Protein AF-I4E3N3-F1 (afdb_monomer_lite)

Foldseek 3Di:
DFQFPVGDDDLVPADFQTWTWAAAQEPRDIDTFGFHDKDKDFDQWDFDDDDDDPPDDDDDDPDTDIDRDGDTDMDTDTPPGQWTWDDDPPDPPDIDIDGPDQDQDDDDDCLEDPLLQVLQAPAAAPPPRHHDPGWDFAFPDHQLNVCLVRSHGPSVLSHDNVRTYTHDPVVVVVVVVVSVVVSVVSVVVVVVVVPD

Secondary structure (DSSP, 8-state):
-EEETTEEE-GGG--TT-EEEEE-TTT--EEEEEEEEEEEEEES-B-------TT-----------B---EEEEEEEESSSSEEEEE-SS-SS-EEEEES--PPP-PPTT-S-HHHHHHTTTSPPTTT----SS-EEEESS-HHHHHHHHSS--HHHHHSGGGEEEE-HHHHHHHHHHHHHHHHHHHHHHHHHT--

Radius of gyration: 21.96 Å; chains: 1; bounding box: 47×47×57 Å

InterPro domains:
  IPR036844 Hint domain superfamily [SSF51294] (2-101)

pLDDT: mean 81.6, std 17.0, range [36.5, 98.25]

Sequence (196 aa):
MVKTADGYKAIARIRVGDRVFAKDETSGVTGYKPVTARYGNPYQETVYIKVSDGIGKTQTVRNIIVKPTPLKAYNLTVADWHTYFVKGNQAETEGVWVHNDCPPYKRPNNATTKAQRESVQGKPCVEYGKLAEKMIADHKKPLVVEYYETGTIDKSKMRAIESVQPQCPTCSAKQGGRLSQYSKEQKRKLSNGNKK

Structure (mmCIF, N/CA/C/O backbone):
data_AF-I4E3N3-F1
#
_entry.id   AF-I4E3N3-F1
#
loop_
_atom_site.group_PDB
_atom_site.id
_atom_site.type_symbol
_atom_site.label_atom_id
_atom_site.label_alt_id
_atom_site.label_comp_id
_atom_site.label_asym_id
_atom_site.label_entity_id
_atom_site.label_seq_id
_atom_site.pdbx_PDB_ins_code
_atom_site.Cartn_x
_atom_site.Cartn_y
_atom_site.Cartn_z
_atom_site.occupancy
_atom_site.B_iso_or_equiv
_atom_site.auth_seq_id
_atom_site.auth_comp_id
_atom_site.auth_asym_id
_atom_site.auth_atom_id
_atom_site.pdbx_PDB_model_num
ATOM 1 N N . MET A 1 1 ? -14.462 10.169 14.236 1.00 88.69 1 MET A N 1
ATOM 2 C CA . MET A 1 1 ? -15.697 9.360 14.160 1.00 88.69 1 MET A CA 1
ATOM 3 C C . MET A 1 1 ? -15.366 8.038 13.489 1.00 88.69 1 MET A C 1
ATOM 5 O O . MET A 1 1 ? -14.668 8.067 12.488 1.00 88.69 1 MET A O 1
ATOM 9 N N . VAL A 1 2 ? -15.828 6.914 14.033 1.00 91.06 2 VAL A N 1
ATOM 10 C CA . VAL A 1 2 ? -15.694 5.559 13.469 1.00 91.06 2 VAL A CA 1
ATOM 11 C C . VAL A 1 2 ? -16.998 5.204 12.764 1.00 91.06 2 VAL A C 1
ATOM 13 O O . VAL A 1 2 ? -18.070 5.489 13.301 1.00 91.06 2 VAL A O 1
ATOM 16 N N . LYS A 1 3 ? -16.922 4.610 11.572 1.00 92.75 3 LYS A N 1
ATOM 17 C CA . LYS A 1 3 ? -18.110 4.144 10.843 1.00 92.75 3 LYS A CA 1
ATOM 18 C C . LYS A 1 3 ? -18.603 2.822 11.442 1.00 92.75 3 LYS A C 1
ATOM 20 O O . LYS A 1 3 ? -17.859 1.845 11.435 1.00 92.75 3 LYS A O 1
ATOM 25 N N . THR A 1 4 ? -19.832 2.781 11.947 1.00 93.62 4 THR A N 1
ATOM 26 C CA . THR A 1 4 ? -20.500 1.585 12.492 1.00 93.62 4 THR A CA 1
ATOM 27 C C . THR A 1 4 ? -21.694 1.187 11.624 1.00 93.62 4 THR A C 1
ATOM 29 O O . THR A 1 4 ? -22.028 1.889 10.663 1.00 93.62 4 THR A O 1
ATOM 32 N N . ALA A 1 5 ? -22.297 0.028 11.906 1.00 91.06 5 ALA A N 1
ATOM 33 C CA . ALA A 1 5 ? -23.501 -0.426 11.199 1.00 91.06 5 ALA A CA 1
ATOM 34 C C . ALA A 1 5 ? -24.665 0.574 11.354 1.00 91.06 5 ALA A C 1
ATOM 36 O O . ALA A 1 5 ? -25.374 0.842 10.393 1.00 91.06 5 ALA A O 1
ATOM 37 N N . ASP A 1 6 ? -24.765 1.206 12.527 1.00 92.06 6 ASP A N 1
ATOM 38 C CA . ASP A 1 6 ? -25.820 2.172 12.877 1.00 92.06 6 ASP A CA 1
ATOM 39 C C . ASP A 1 6 ? -25.450 3.642 12.580 1.00 92.06 6 ASP A C 1
ATOM 41 O O . ASP A 1 6 ? -26.091 4.567 13.075 1.00 92.06 6 ASP A O 1
ATOM 45 N N . GLY A 1 7 ? -24.378 3.885 11.817 1.00 91.06 7 GLY A N 1
ATOM 46 C CA . GLY A 1 7 ? -23.907 5.229 11.466 1.00 91.06 7 GLY A CA 1
ATOM 47 C C . GLY A 1 7 ? -22.545 5.591 12.061 1.00 91.06 7 GLY A C 1
ATOM 48 O O . GLY A 1 7 ? -21.738 4.737 12.406 1.00 91.06 7 GLY A O 1
ATOM 49 N N . TYR A 1 8 ? -22.211 6.880 12.120 1.00 91.31 8 TYR A N 1
ATOM 50 C CA . TYR A 1 8 ? -20.916 7.314 12.650 1.00 91.31 8 TYR A CA 1
ATOM 51 C C . TYR A 1 8 ? -20.976 7.525 14.164 1.00 91.31 8 TYR A C 1
ATOM 53 O O . TYR A 1 8 ? -21.771 8.315 14.664 1.00 91.31 8 TYR A O 1
ATOM 61 N N . LYS A 1 9 ? -20.056 6.891 14.895 1.00 92.25 9 LYS A N 1
ATOM 62 C CA . LYS A 1 9 ? -19.953 6.981 16.358 1.00 92.25 9 LYS A CA 1
ATOM 63 C C . LYS A 1 9 ? -18.604 7.575 16.759 1.00 92.25 9 LYS A C 1
ATOM 65 O O . LYS A 1 9 ? -17.581 7.335 16.116 1.00 92.25 9 LYS A O 1
ATOM 70 N N . ALA A 1 10 ? -18.553 8.372 17.824 1.00 90.31 10 ALA A N 1
ATOM 71 C CA . ALA A 1 10 ? -17.272 8.842 18.356 1.00 90.31 10 ALA A CA 1
ATOM 72 C C . ALA A 1 10 ? -16.430 7.639 18.816 1.00 90.31 10 ALA A C 1
ATOM 74 O O . ALA A 1 10 ? -16.956 6.763 19.498 1.00 90.31 10 ALA A O 1
ATOM 75 N N . ILE A 1 11 ? -15.127 7.606 18.504 1.00 86.62 11 ILE A N 1
ATOM 76 C CA . ILE A 1 11 ? -14.256 6.469 18.869 1.00 86.62 11 ILE A CA 1
ATOM 77 C C . ILE A 1 11 ? -14.222 6.237 20.391 1.00 86.62 11 ILE A C 1
ATOM 79 O O . ILE A 1 11 ? -14.171 5.106 20.860 1.00 86.62 11 ILE A O 1
ATOM 83 N N . ALA A 1 12 ? -14.381 7.311 21.172 1.00 85.56 12 ALA A N 1
ATOM 84 C CA . ALA A 1 12 ? -14.498 7.266 22.626 1.00 85.56 12 ALA A CA 1
ATOM 85 C C . ALA A 1 12 ? -15.758 6.533 23.139 1.00 85.56 12 ALA A C 1
ATOM 87 O O . ALA A 1 12 ? -15.818 6.159 24.310 1.00 85.56 12 ALA A O 1
ATOM 88 N N . ARG A 1 13 ? -16.771 6.354 22.284 1.00 89.81 13 ARG A N 1
ATOM 89 C CA . ARG A 1 13 ? -18.052 5.702 22.591 1.00 89.81 13 ARG A CA 1
ATOM 90 C C . ARG A 1 13 ? -18.178 4.305 21.975 1.00 89.81 13 ARG A C 1
ATOM 92 O O . ARG A 1 13 ? -19.212 3.673 22.171 1.00 89.81 13 ARG A O 1
ATOM 99 N N . ILE A 1 14 ? -17.163 3.837 21.245 1.00 90.56 14 ILE A N 1
ATOM 100 C CA . ILE A 1 14 ? -17.116 2.467 20.726 1.00 90.56 14 ILE A CA 1
ATOM 101 C C . ILE A 1 14 ? -16.877 1.494 21.888 1.00 90.56 14 ILE A C 1
ATOM 103 O O . ILE A 1 14 ? -16.072 1.769 22.790 1.00 90.56 14 ILE A O 1
ATOM 107 N N . ARG A 1 15 ? -17.592 0.370 21.874 1.00 89.69 15 ARG A N 1
ATOM 108 C CA . ARG A 1 15 ? -17.514 -0.704 22.874 1.00 89.69 15 ARG A CA 1
ATOM 109 C C . ARG A 1 15 ? -17.154 -2.036 22.218 1.00 89.69 15 ARG A C 1
ATOM 111 O O . ARG A 1 15 ? -17.342 -2.207 21.017 1.00 89.69 15 ARG A O 1
ATOM 118 N N . VAL A 1 16 ? -16.646 -2.977 23.014 1.00 88.31 16 VAL A N 1
ATOM 119 C CA . VAL A 1 16 ? -16.478 -4.372 22.577 1.00 88.31 16 VAL A CA 1
ATOM 120 C C . VAL A 1 16 ? -17.843 -4.919 22.150 1.00 88.31 16 VAL A C 1
ATOM 122 O O . VAL A 1 16 ? -18.842 -4.668 22.821 1.00 88.31 16 VAL A O 1
ATOM 125 N N . GLY A 1 17 ? -17.885 -5.599 21.005 1.00 89.12 17 GLY A N 1
ATOM 126 C CA . GLY A 1 17 ? -19.112 -6.069 20.359 1.00 89.12 17 GLY A CA 1
ATOM 127 C C . GLY A 1 17 ? -19.720 -5.098 19.337 1.00 89.12 17 GLY A C 1
ATOM 128 O O . GLY A 1 17 ? -20.426 -5.561 18.441 1.00 89.12 17 GLY A O 1
ATOM 129 N N . ASP A 1 18 ? -19.409 -3.792 19.386 1.00 92.75 18 ASP A N 1
ATOM 130 C CA . ASP A 1 18 ? -19.849 -2.850 18.343 1.00 92.75 18 ASP A CA 1
ATOM 131 C C . ASP A 1 18 ? -19.290 -3.296 16.981 1.00 92.75 18 ASP A C 1
ATOM 133 O O . ASP A 1 18 ? -18.121 -3.672 16.867 1.00 92.75 18 ASP A O 1
ATOM 137 N N . ARG A 1 19 ? -20.107 -3.225 15.926 1.00 93.62 19 ARG A N 1
ATOM 138 C CA . ARG A 1 19 ? -19.683 -3.591 14.569 1.00 93.62 19 ARG A CA 1
ATOM 139 C C . ARG A 1 19 ? -19.181 -2.368 13.813 1.00 93.62 19 ARG A C 1
ATOM 141 O O . ARG A 1 19 ? -19.959 -1.462 13.507 1.00 93.62 19 ARG A O 1
ATOM 148 N N . VAL A 1 20 ?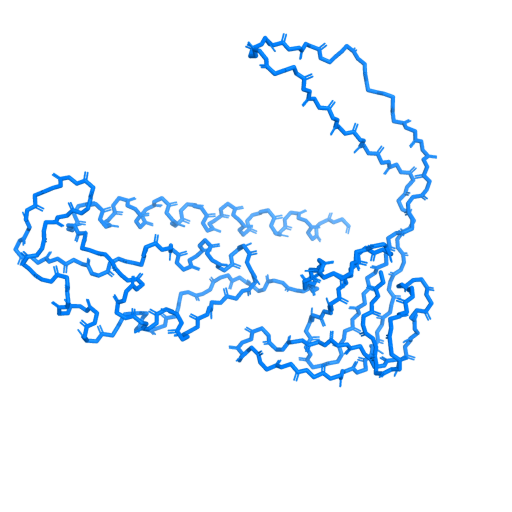 -17.896 -2.355 13.478 1.00 94.75 20 VAL A N 1
ATOM 149 C CA . VAL A 1 20 ? -17.234 -1.251 12.769 1.00 94.75 20 VAL A CA 1
ATOM 150 C C . VAL A 1 20 ? -16.946 -1.627 11.321 1.00 94.75 20 VAL A C 1
ATOM 152 O O . VAL A 1 20 ? -16.752 -2.800 11.000 1.00 94.75 20 VAL A O 1
ATOM 155 N N . PHE A 1 21 ? -16.957 -0.632 10.437 1.00 93.81 21 PHE A N 1
ATOM 156 C CA . PHE A 1 21 ? -16.611 -0.815 9.034 1.00 93.81 21 PHE A CA 1
ATOM 157 C C . PHE A 1 21 ? -15.112 -1.082 8.912 1.00 93.81 21 PHE A C 1
ATOM 159 O O . PHE A 1 21 ? -14.286 -0.241 9.282 1.00 93.81 21 PHE A O 1
ATOM 166 N N . ALA A 1 22 ? -14.793 -2.261 8.400 1.00 90.81 22 ALA A N 1
ATOM 167 C CA . ALA A 1 22 ? -13.460 -2.818 8.321 1.00 90.81 22 ALA A CA 1
ATOM 168 C C . ALA A 1 22 ? -13.193 -3.328 6.898 1.00 90.81 22 ALA A C 1
ATOM 170 O O . ALA A 1 22 ? -14.117 -3.527 6.100 1.00 90.81 22 ALA A O 1
ATOM 171 N N . LYS A 1 23 ? -11.916 -3.503 6.574 1.00 87.69 23 LYS A N 1
ATOM 172 C CA . LYS A 1 23 ? -11.439 -3.954 5.269 1.00 87.69 23 LYS A CA 1
ATOM 173 C C . LYS A 1 23 ? -10.396 -5.047 5.455 1.00 87.69 23 LYS A C 1
ATOM 175 O O . LYS A 1 23 ? -9.438 -4.863 6.203 1.00 87.69 23 LYS A O 1
ATOM 180 N N . ASP A 1 24 ? -10.555 -6.153 4.744 1.00 83.31 24 ASP A N 1
ATOM 181 C CA . ASP A 1 24 ? -9.455 -7.088 4.563 1.00 83.31 24 ASP A CA 1
ATOM 182 C C . ASP A 1 24 ? -8.383 -6.426 3.694 1.00 83.31 24 ASP A C 1
ATOM 184 O O . ASP A 1 24 ? -8.622 -6.077 2.536 1.00 83.31 24 ASP A O 1
ATOM 188 N N . GLU A 1 25 ? -7.189 -6.254 4.247 1.00 72.38 25 GLU A N 1
ATOM 189 C CA . GLU A 1 25 ? -6.070 -5.643 3.538 1.00 72.38 25 GLU A CA 1
ATOM 190 C C . GLU A 1 25 ? -5.612 -6.502 2.360 1.00 72.38 25 GLU A C 1
ATOM 192 O O . GLU A 1 25 ? -5.151 -5.960 1.359 1.00 72.38 25 GLU A O 1
ATOM 197 N N . THR A 1 26 ? -5.786 -7.825 2.421 1.00 69.62 26 THR A N 1
ATOM 198 C CA . THR A 1 26 ? -5.268 -8.738 1.392 1.00 69.62 26 THR A CA 1
ATOM 199 C C . THR A 1 26 ? -6.143 -8.780 0.141 1.00 69.62 26 THR A C 1
ATOM 201 O O . THR A 1 26 ? -5.623 -8.788 -0.981 1.00 69.62 26 THR A O 1
ATOM 204 N N . SER A 1 27 ? -7.463 -8.870 0.319 1.00 76.56 27 SER A N 1
ATOM 205 C CA . SER A 1 27 ? -8.432 -8.939 -0.784 1.00 76.56 27 SER A CA 1
ATOM 206 C C . SER A 1 27 ? -9.054 -7.589 -1.135 1.00 76.56 27 SER A C 1
ATOM 208 O O . SER A 1 27 ? -9.608 -7.429 -2.219 1.00 76.56 27 SER A O 1
ATOM 210 N N . GLY A 1 28 ? -8.984 -6.616 -0.229 1.00 79.56 28 GLY A N 1
ATOM 211 C CA . GLY A 1 28 ? -9.679 -5.344 -0.349 1.00 79.56 28 GLY A CA 1
ATOM 212 C C . GLY A 1 28 ? -11.174 -5.406 -0.027 1.00 79.56 28 GLY A C 1
ATOM 213 O O . GLY A 1 28 ? -11.832 -4.365 -0.082 1.00 79.56 28 GLY A O 1
ATOM 214 N N . VAL A 1 29 ? -11.705 -6.584 0.321 1.00 85.25 29 VAL A N 1
ATOM 215 C CA . VAL A 1 29 ? -13.112 -6.777 0.691 1.00 85.25 29 VAL A CA 1
ATOM 216 C C . VAL A 1 29 ? -13.433 -5.951 1.932 1.00 85.25 29 VAL A C 1
ATOM 218 O O . VAL A 1 29 ? -12.671 -5.934 2.894 1.00 85.25 29 VAL A O 1
ATOM 221 N N . THR A 1 30 ? -14.574 -5.264 1.914 1.00 90.56 30 THR A N 1
ATOM 222 C CA . THR A 1 30 ? -15.052 -4.461 3.046 1.00 90.56 30 THR A CA 1
ATOM 223 C C . THR A 1 30 ? -16.274 -5.100 3.693 1.00 90.56 30 THR A C 1
ATOM 225 O O . THR A 1 30 ? -16.980 -5.894 3.074 1.00 90.56 30 THR A O 1
ATOM 228 N N . GLY A 1 31 ? -16.527 -4.768 4.955 1.00 92.44 31 GLY A N 1
ATOM 229 C CA . GLY A 1 31 ? -17.624 -5.343 5.725 1.00 92.44 31 GLY A CA 1
ATOM 230 C C . GLY A 1 31 ? -17.625 -4.878 7.177 1.00 92.44 31 GLY A C 1
ATOM 231 O O . GLY A 1 31 ? -16.674 -4.265 7.655 1.00 92.44 31 GLY A O 1
ATOM 232 N N . TYR A 1 32 ? -18.713 -5.159 7.890 1.00 93.94 32 TYR A N 1
ATOM 233 C CA . TYR A 1 32 ? -18.843 -4.809 9.302 1.00 93.94 32 TYR A CA 1
ATOM 234 C C . TYR A 1 32 ? -18.362 -5.951 10.190 1.00 93.94 32 TYR A C 1
ATOM 236 O O . TYR A 1 32 ? -18.923 -7.047 10.127 1.00 93.94 32 TYR A O 1
ATOM 244 N N . LYS A 1 33 ? -17.374 -5.687 11.044 1.00 92.31 33 LYS A N 1
ATOM 245 C CA . LYS A 1 33 ? -16.758 -6.673 11.943 1.00 92.31 33 LYS A CA 1
ATOM 246 C C . LYS A 1 33 ? -16.848 -6.219 13.404 1.00 92.31 33 LYS A C 1
ATOM 248 O O . LYS A 1 33 ? -16.794 -5.013 13.654 1.00 92.31 33 LYS A O 1
ATOM 253 N N . PRO A 1 34 ? -17.032 -7.141 14.366 1.00 92.69 34 PRO A N 1
ATOM 254 C CA . PRO A 1 34 ? -17.118 -6.777 15.775 1.00 92.69 34 PRO A CA 1
ATOM 255 C C . PRO A 1 34 ? -15.765 -6.289 16.306 1.00 92.69 34 PRO A C 1
ATOM 257 O O . PRO A 1 34 ? -14.715 -6.842 15.979 1.00 92.69 34 PRO A O 1
ATOM 260 N N . VAL A 1 35 ? -15.798 -5.266 17.154 1.00 88.56 35 VAL A N 1
ATOM 261 C CA . VAL A 1 35 ? -14.651 -4.831 17.957 1.00 88.56 35 VAL A CA 1
ATOM 262 C C . VAL A 1 35 ? -14.412 -5.855 19.062 1.00 88.56 35 VAL A C 1
ATOM 264 O O . VAL A 1 35 ? -15.320 -6.143 19.841 1.00 88.56 35 VAL A O 1
ATOM 267 N N . THR A 1 36 ? -13.196 -6.384 19.155 1.00 86.19 36 THR A N 1
ATOM 268 C CA . THR A 1 36 ? -12.796 -7.393 20.150 1.00 86.19 36 THR A CA 1
ATOM 269 C C . THR A 1 36 ? -12.056 -6.787 21.337 1.00 86.19 36 THR A C 1
ATOM 271 O O . THR A 1 36 ? -12.114 -7.330 22.435 1.00 86.19 36 THR A O 1
ATOM 274 N N . ALA A 1 37 ? -11.413 -5.631 21.154 1.00 78.75 37 ALA A N 1
ATOM 275 C CA . ALA A 1 37 ? -10.781 -4.877 22.232 1.00 78.75 37 ALA A CA 1
ATOM 276 C C . ALA A 1 37 ? -10.762 -3.378 21.916 1.00 78.75 37 ALA A C 1
ATOM 278 O O . ALA A 1 37 ? -10.736 -2.969 20.755 1.00 78.75 37 ALA A O 1
ATOM 279 N N . ARG A 1 38 ? -10.738 -2.546 22.960 1.00 80.31 38 ARG A N 1
ATOM 280 C CA . ARG A 1 38 ? -10.526 -1.101 22.847 1.00 80.31 38 ARG A CA 1
ATOM 281 C C . ARG A 1 38 ? -9.463 -0.674 23.843 1.00 80.31 38 ARG A C 1
ATOM 283 O O . ARG A 1 38 ? -9.631 -0.863 25.043 1.00 80.31 38 ARG A O 1
ATOM 290 N N . TYR A 1 39 ? -8.425 -0.024 23.342 1.00 72.50 39 TYR A N 1
ATOM 291 C CA . TYR A 1 39 ? -7.352 0.534 24.153 1.00 72.50 39 TYR A CA 1
ATOM 292 C C . TYR A 1 39 ? -7.475 2.054 24.146 1.00 72.50 39 TYR A C 1
ATOM 294 O O . TYR A 1 39 ? -7.674 2.659 23.095 1.00 72.50 39 TYR A O 1
ATOM 302 N N . GLY A 1 40 ? -7.404 2.680 25.317 1.00 62.28 40 GLY A N 1
ATOM 303 C CA . GLY A 1 40 ? -7.320 4.131 25.448 1.00 62.28 40 GLY A CA 1
ATOM 304 C C . GLY A 1 40 ? -5.975 4.488 26.054 1.00 62.28 40 GLY A C 1
ATOM 305 O O . GLY A 1 40 ? -5.714 4.067 27.176 1.00 62.28 40 GLY A O 1
ATOM 306 N N . ASN A 1 41 ? -5.139 5.242 25.339 1.00 52.59 41 ASN A N 1
ATOM 307 C CA . ASN A 1 41 ? -3.886 5.744 25.896 1.00 52.59 41 ASN A CA 1
ATOM 308 C C . ASN A 1 41 ? -4.037 7.241 26.217 1.00 52.59 41 ASN A C 1
ATOM 310 O O . ASN A 1 41 ? -4.301 8.027 25.298 1.00 52.59 41 ASN A O 1
ATOM 314 N N . PRO A 1 42 ? -3.940 7.655 27.493 1.00 50.91 42 PRO A N 1
ATOM 315 C CA . PRO A 1 42 ? -3.867 9.061 27.854 1.00 50.91 42 PRO A CA 1
ATOM 316 C C . PRO A 1 42 ? -2.424 9.544 27.666 1.00 50.91 42 PRO A C 1
ATOM 318 O O . PRO A 1 42 ? -1.613 9.482 28.587 1.00 50.91 42 PRO A O 1
ATOM 321 N N . TYR A 1 43 ? -2.083 10.044 26.480 1.00 51.09 43 TYR A N 1
ATOM 322 C CA . TYR A 1 43 ? -0.820 10.767 26.330 1.00 51.09 43 TYR A CA 1
ATOM 323 C C . TYR A 1 43 ? -0.943 12.116 27.043 1.00 51.09 43 TYR A C 1
ATOM 325 O O . TYR A 1 43 ? -1.919 12.837 26.830 1.00 51.09 43 TYR A O 1
ATOM 333 N N . GLN A 1 44 ? 0.030 12.462 27.889 1.00 46.84 44 GLN A N 1
ATOM 334 C CA . GLN A 1 44 ? 0.020 13.727 28.634 1.00 46.84 44 GLN A CA 1
ATOM 335 C C . GLN A 1 44 ? 0.414 14.938 27.770 1.00 46.84 44 GLN A C 1
ATOM 337 O O . GLN A 1 44 ? 0.105 16.065 28.143 1.00 46.84 44 GLN A O 1
ATOM 342 N N . GLU A 1 45 ? 1.050 14.728 26.611 1.00 49.19 45 GLU A N 1
ATOM 343 C CA . GLU A 1 45 ? 1.712 15.790 25.842 1.00 49.19 45 GLU A CA 1
ATOM 344 C C . GLU A 1 45 ? 1.412 15.717 24.336 1.00 49.19 45 GLU A C 1
ATOM 346 O O . GLU A 1 45 ? 1.306 14.639 23.754 1.00 49.19 45 GLU A O 1
ATOM 351 N N . THR A 1 46 ? 1.290 16.883 23.690 1.00 47.44 46 THR A N 1
ATOM 352 C CA . THR A 1 46 ? 1.103 17.032 22.232 1.00 47.44 46 THR A CA 1
ATOM 353 C C . THR A 1 46 ? 2.038 18.103 21.692 1.00 47.44 46 THR A C 1
ATOM 355 O O . THR A 1 46 ? 2.116 19.189 22.266 1.00 47.44 46 THR A O 1
ATOM 358 N N . VAL A 1 47 ? 2.685 17.847 20.552 1.00 48.25 47 VAL A N 1
ATOM 359 C CA . VAL A 1 47 ? 3.502 18.843 19.844 1.00 48.25 47 VAL A CA 1
ATOM 360 C C . VAL A 1 47 ? 2.760 19.307 18.590 1.00 48.25 47 VAL A C 1
ATOM 362 O O . VAL A 1 47 ? 2.523 18.521 17.677 1.00 48.25 47 VAL A O 1
ATOM 365 N N . TYR A 1 48 ? 2.396 20.589 18.540 1.00 42.59 48 TYR A N 1
ATOM 366 C CA . TYR A 1 48 ? 1.843 21.230 17.347 1.00 42.59 48 TYR A CA 1
ATOM 367 C C . TYR A 1 48 ? 2.956 21.986 16.620 1.00 42.59 48 TYR A C 1
ATOM 369 O O . TYR A 1 48 ? 3.567 22.880 17.201 1.00 42.59 48 TYR A O 1
ATOM 377 N N . ILE A 1 49 ? 3.201 21.661 15.349 1.00 52.81 49 ILE A N 1
ATOM 378 C CA . ILE A 1 49 ? 4.127 22.408 14.488 1.00 52.81 49 ILE A CA 1
ATOM 379 C C . ILE A 1 49 ? 3.335 22.939 13.291 1.00 52.81 49 ILE A C 1
ATOM 381 O O . ILE A 1 49 ? 2.820 22.166 12.486 1.00 52.81 49 ILE A O 1
ATOM 385 N N . LYS A 1 50 ? 3.246 24.265 13.172 1.00 42.16 50 LYS A N 1
ATOM 386 C CA . LYS A 1 50 ? 2.869 24.966 11.939 1.00 42.16 50 LYS A CA 1
ATOM 387 C C . LYS A 1 50 ? 4.009 25.913 11.591 1.00 42.16 50 LYS A C 1
ATOM 389 O O . LYS A 1 50 ? 4.360 26.755 12.411 1.00 42.16 50 LYS A O 1
ATOM 394 N N . VAL A 1 51 ? 4.568 25.771 10.393 1.00 53.16 51 VAL A N 1
ATOM 395 C CA . VAL A 1 51 ? 5.592 26.676 9.860 1.00 53.16 51 VAL A CA 1
ATOM 396 C C . VAL A 1 51 ? 5.163 27.101 8.463 1.00 53.16 51 VAL A C 1
ATOM 398 O O . VAL A 1 51 ? 4.883 26.250 7.622 1.00 53.16 51 VAL A O 1
ATOM 401 N N . SER A 1 52 ? 5.110 28.409 8.230 1.00 48.50 52 SER A N 1
ATOM 402 C CA . SER A 1 52 ? 4.922 28.992 6.903 1.00 48.50 52 SER A CA 1
ATOM 403 C C . SER A 1 52 ? 5.418 30.440 6.889 1.00 48.50 52 SER A C 1
ATOM 405 O O . SER A 1 52 ? 4.862 31.276 7.599 1.00 48.50 52 SER A O 1
ATOM 407 N N . ASP A 1 53 ? 6.381 30.760 6.023 1.00 48.38 53 ASP A N 1
ATOM 408 C CA . ASP A 1 53 ? 6.246 31.952 5.185 1.00 48.38 53 ASP A CA 1
ATOM 409 C C . ASP A 1 53 ? 6.241 31.521 3.720 1.00 48.38 53 ASP A C 1
ATOM 411 O O . ASP A 1 53 ? 6.950 30.601 3.316 1.00 48.38 53 ASP A O 1
ATOM 415 N N . GLY A 1 54 ? 5.368 32.138 2.931 1.00 50.56 54 GLY A N 1
ATOM 416 C CA . GLY A 1 54 ? 5.212 31.848 1.509 1.00 50.56 54 GLY A CA 1
ATOM 417 C C . GLY A 1 54 ? 6.312 32.450 0.632 1.00 50.56 54 GLY A C 1
ATOM 418 O O . GLY A 1 54 ? 6.036 32.718 -0.531 1.00 50.56 54 GLY A O 1
ATOM 419 N N . ILE A 1 55 ? 7.510 32.737 1.167 1.00 49.84 55 ILE A N 1
ATOM 420 C CA . ILE A 1 55 ? 8.563 33.490 0.456 1.00 49.84 55 ILE A CA 1
ATOM 421 C C . ILE A 1 55 ? 9.954 32.831 0.585 1.00 49.84 55 ILE A C 1
ATOM 423 O O . ILE A 1 55 ? 10.939 33.340 0.056 1.00 49.84 55 ILE A O 1
ATOM 427 N N . GLY A 1 56 ? 10.062 31.664 1.230 1.00 47.44 56 GLY A N 1
ATOM 428 C CA . GLY A 1 56 ? 11.287 30.857 1.216 1.00 47.44 56 GLY A CA 1
ATOM 429 C C . GLY A 1 56 ? 12.410 31.373 2.121 1.00 47.44 56 GLY A C 1
ATOM 430 O O . GLY A 1 56 ? 13.575 31.063 1.871 1.00 47.44 56 GLY A O 1
ATOM 431 N N . LYS A 1 57 ? 12.095 32.132 3.182 1.00 51.53 57 LYS A N 1
ATOM 432 C CA . LYS A 1 57 ? 13.075 32.460 4.229 1.00 51.53 57 LYS A CA 1
ATOM 433 C C . LYS A 1 57 ? 13.112 31.373 5.305 1.00 51.53 57 LYS A C 1
ATOM 435 O O . LYS A 1 57 ? 12.093 30.841 5.735 1.00 51.53 57 LYS A O 1
ATOM 440 N N . THR A 1 58 ? 14.313 31.062 5.790 1.00 44.12 58 THR A N 1
ATOM 441 C CA . THR A 1 58 ? 14.500 30.147 6.922 1.00 44.12 58 THR A CA 1
ATOM 442 C C . THR A 1 58 ? 14.028 30.821 8.211 1.00 44.12 58 THR A C 1
ATOM 444 O O . THR A 1 58 ? 14.625 31.804 8.649 1.00 44.12 58 THR A O 1
ATOM 447 N N . GLN A 1 59 ? 12.976 30.292 8.840 1.00 54.81 59 GLN A N 1
ATOM 448 C CA . GLN A 1 59 ? 12.544 30.721 10.172 1.00 54.81 59 GLN A CA 1
ATOM 449 C C . GLN A 1 59 ? 13.120 29.805 11.250 1.00 54.81 59 GLN A C 1
ATOM 451 O O . GLN A 1 59 ? 12.889 28.596 11.257 1.00 54.81 59 GLN A O 1
ATOM 456 N N . THR A 1 60 ? 13.850 30.396 12.194 1.00 50.47 60 THR A N 1
ATOM 457 C CA . THR A 1 60 ? 14.370 29.691 13.367 1.00 50.47 60 THR A CA 1
ATOM 458 C C . THR A 1 60 ? 13.296 29.645 14.450 1.00 50.47 60 THR A C 1
ATOM 460 O O . THR A 1 60 ? 12.925 30.678 15.012 1.00 50.47 60 THR A O 1
ATOM 463 N N . VAL A 1 61 ? 12.803 28.448 14.776 1.00 54.81 61 VAL A N 1
ATOM 464 C CA . VAL A 1 61 ? 11.891 28.241 15.911 1.00 54.81 61 VAL A CA 1
ATOM 465 C C . VAL A 1 61 ? 12.669 28.484 17.207 1.00 54.81 61 VAL A C 1
ATOM 467 O O . VAL A 1 61 ? 13.532 27.694 17.573 1.00 54.81 61 VAL A O 1
ATOM 470 N N . ARG A 1 62 ? 12.387 29.601 17.890 1.00 48.38 62 ARG A N 1
ATOM 471 C CA . ARG A 1 62 ? 13.096 29.998 19.122 1.00 48.38 62 ARG A CA 1
ATOM 472 C C . ARG A 1 62 ? 12.669 29.216 20.363 1.00 48.38 62 ARG A C 1
ATOM 474 O O . ARG A 1 62 ? 13.480 29.044 21.263 1.00 48.38 62 ARG A O 1
ATOM 481 N N . ASN A 1 63 ? 11.406 28.799 20.441 1.00 41.62 63 ASN A N 1
ATOM 482 C CA . ASN A 1 63 ? 10.869 28.081 21.594 1.00 41.62 63 ASN A CA 1
ATOM 483 C C . ASN A 1 63 ? 9.664 27.223 21.182 1.00 41.62 63 ASN A C 1
ATOM 485 O O . ASN A 1 63 ? 8.839 27.664 20.380 1.00 41.62 63 ASN A O 1
ATOM 489 N N . ILE A 1 64 ? 9.547 26.024 21.750 1.00 53.06 64 ILE A N 1
ATOM 490 C CA . ILE A 1 64 ? 8.383 25.145 21.611 1.00 53.06 64 ILE A CA 1
ATOM 491 C C . ILE A 1 64 ? 7.779 24.997 23.004 1.00 53.06 64 ILE A C 1
ATOM 493 O O . ILE A 1 64 ? 8.378 24.385 23.883 1.00 53.06 64 ILE A O 1
ATOM 497 N N . ILE A 1 65 ? 6.583 25.549 23.206 1.00 53.44 65 ILE A N 1
ATOM 498 C CA . ILE A 1 65 ? 5.832 25.351 24.448 1.00 53.44 65 ILE A CA 1
ATOM 499 C C . ILE A 1 65 ? 4.978 24.098 24.277 1.00 53.44 65 ILE A C 1
ATOM 501 O O . ILE A 1 65 ? 3.956 24.119 23.586 1.00 53.44 65 ILE A O 1
ATOM 505 N N . VAL A 1 66 ? 5.394 23.004 24.912 1.00 57.53 66 VAL A N 1
ATOM 506 C CA . VAL A 1 66 ? 4.562 21.806 25.033 1.00 57.53 66 VAL A CA 1
ATOM 507 C C . VAL A 1 66 ? 3.459 22.124 26.034 1.00 57.53 66 VAL A C 1
ATOM 509 O O . VAL A 1 66 ? 3.715 22.310 27.220 1.00 57.53 66 VAL A O 1
ATOM 512 N N . LYS A 1 67 ? 2.218 22.232 25.554 1.00 56.00 67 LYS A N 1
ATOM 513 C CA . LYS A 1 67 ? 1.056 22.283 26.443 1.00 56.00 67 LYS A CA 1
ATOM 514 C C . LYS A 1 67 ? 0.715 20.841 26.818 1.00 56.00 67 LYS A C 1
ATOM 516 O O . LYS A 1 67 ? 0.344 20.090 25.910 1.00 56.00 67 LYS A O 1
ATOM 521 N N . PRO A 1 68 ? 0.789 20.446 28.101 1.00 54.50 68 PRO A N 1
ATOM 522 C CA . PRO A 1 68 ? 0.332 19.138 28.543 1.00 54.50 68 PRO A CA 1
ATOM 523 C C . PRO A 1 68 ? -1.198 19.126 28.516 1.00 54.50 68 PRO A C 1
ATOM 525 O O . PRO A 1 68 ? -1.881 19.307 29.519 1.00 54.50 68 PRO A O 1
ATOM 528 N N . THR A 1 69 ? -1.757 19.038 27.313 1.00 56.59 69 THR A N 1
ATOM 529 C CA . THR A 1 69 ? -3.177 18.782 27.110 1.00 56.59 69 THR A CA 1
ATOM 530 C C . THR A 1 69 ? -3.302 17.276 26.949 1.00 56.59 69 THR A C 1
ATOM 532 O O . THR A 1 69 ? -2.780 16.755 25.960 1.00 56.59 69 THR A O 1
ATOM 535 N N . PRO A 1 70 ? -3.962 16.564 27.880 1.00 57.44 70 PRO A N 1
ATOM 536 C CA . PRO A 1 70 ? -4.112 15.126 27.765 1.00 57.44 70 PRO A CA 1
ATOM 537 C C . PRO A 1 70 ? -4.861 14.781 26.476 1.00 57.44 70 PRO A C 1
ATOM 539 O O . PRO A 1 70 ? -6.055 15.064 26.345 1.00 57.44 70 PRO A O 1
ATOM 542 N N . LEU A 1 71 ? -4.177 14.161 25.517 1.00 58.97 71 LEU A N 1
ATOM 543 C CA . LEU A 1 71 ? -4.836 13.593 24.352 1.00 58.97 71 LEU A CA 1
ATOM 544 C C . LEU A 1 71 ? -5.261 12.174 24.686 1.00 58.97 71 LEU A C 1
ATOM 546 O O . LEU A 1 71 ? -4.447 11.297 24.970 1.00 58.97 71 LEU A O 1
ATOM 550 N N . LYS A 1 72 ? -6.570 11.942 24.614 1.00 65.31 72 LYS A N 1
ATOM 551 C CA . LYS A 1 72 ? -7.128 10.595 24.670 1.00 65.31 72 LYS A CA 1
ATOM 552 C C . LYS A 1 72 ? -7.064 9.996 23.271 1.00 65.31 72 LYS A C 1
ATOM 554 O O . LYS A 1 72 ? -7.928 10.271 22.438 1.00 65.31 72 LYS A O 1
ATOM 559 N N . ALA A 1 73 ? -6.040 9.189 23.021 1.00 67.44 73 ALA A N 1
ATOM 560 C CA . ALA A 1 73 ? -5.983 8.347 21.836 1.00 67.44 73 ALA A CA 1
ATOM 561 C C . ALA A 1 73 ? -6.755 7.050 22.102 1.00 67.44 73 ALA A C 1
ATOM 563 O O . ALA A 1 73 ? -6.723 6.515 23.211 1.00 67.44 73 ALA A O 1
ATOM 564 N N . TYR A 1 74 ? -7.451 6.544 21.088 1.00 76.56 74 TYR A N 1
ATOM 565 C CA . TYR A 1 74 ? -8.175 5.280 21.168 1.00 76.56 74 TYR A CA 1
ATOM 566 C C . TYR A 1 74 ? -7.762 4.379 20.009 1.00 76.56 74 TYR A C 1
ATOM 568 O O . TYR A 1 74 ? -7.758 4.830 18.865 1.00 76.56 74 TYR A O 1
ATOM 576 N N . ASN A 1 75 ? -7.464 3.120 20.318 1.00 80.75 75 ASN A N 1
ATOM 577 C CA . ASN A 1 75 ? -7.209 2.062 19.350 1.00 80.75 75 ASN A CA 1
ATOM 578 C C . ASN A 1 75 ? -8.267 0.957 19.480 1.00 80.75 75 ASN A C 1
ATOM 580 O O . ASN A 1 75 ? -8.758 0.707 20.585 1.00 80.75 75 ASN A O 1
ATOM 584 N N . LEU A 1 76 ? -8.626 0.299 18.376 1.00 83.00 76 LEU A N 1
ATOM 585 C CA . LEU A 1 76 ? -9.656 -0.747 18.346 1.00 83.00 76 LEU A CA 1
ATOM 586 C C . LEU A 1 76 ? -9.108 -2.014 17.708 1.00 83.00 76 LEU A C 1
ATOM 588 O O . LEU A 1 76 ? -8.731 -1.964 16.546 1.00 83.00 76 LEU A O 1
ATOM 592 N N . THR A 1 77 ? -9.141 -3.154 18.392 1.00 84.81 77 THR A N 1
ATOM 593 C CA . THR A 1 77 ? -8.941 -4.454 17.733 1.00 84.81 77 THR A CA 1
ATOM 594 C C . THR A 1 77 ? -10.254 -4.883 17.099 1.00 84.81 77 THR A C 1
ATOM 596 O O . THR A 1 77 ? -11.296 -4.863 17.754 1.00 84.81 77 THR A O 1
ATOM 599 N N . VAL A 1 78 ? -10.209 -5.254 15.824 1.00 84.06 78 VAL A N 1
ATOM 600 C CA . VAL A 1 78 ? -11.371 -5.683 15.043 1.00 84.06 78 VAL A CA 1
ATOM 601 C C . VAL A 1 78 ? -11.223 -7.172 14.728 1.00 84.06 78 VAL A C 1
ATOM 603 O O . VAL A 1 78 ? -10.115 -7.658 14.509 1.00 84.06 78 VAL A O 1
ATOM 606 N N . ALA A 1 79 ? -12.319 -7.929 14.796 1.00 82.50 79 ALA A N 1
ATOM 607 C CA . ALA A 1 79 ? -12.289 -9.365 14.532 1.00 82.50 79 ALA A CA 1
ATOM 608 C C . ALA A 1 79 ? -11.976 -9.662 13.064 1.00 82.50 79 ALA A C 1
ATOM 610 O O . ALA A 1 79 ? -12.473 -8.970 12.171 1.00 82.50 79 ALA A O 1
ATOM 611 N N . ASP A 1 80 ? -11.212 -10.733 12.841 1.00 80.50 80 ASP A N 1
ATOM 612 C CA . ASP A 1 80 ? -10.732 -11.263 11.554 1.00 80.50 80 ASP A CA 1
ATOM 613 C C . ASP A 1 80 ? -9.840 -10.312 10.743 1.00 80.50 80 ASP A C 1
ATOM 615 O O . ASP A 1 80 ? -8.943 -10.762 10.036 1.00 80.50 80 ASP A O 1
ATOM 619 N N . TRP A 1 81 ? -10.071 -9.004 10.837 1.00 80.69 81 TRP A N 1
ATOM 620 C CA . TRP A 1 81 ? -9.419 -7.957 10.065 1.00 80.69 81 TRP A CA 1
ATOM 621 C C . TRP A 1 81 ? -8.816 -6.923 10.996 1.00 80.69 81 TRP A C 1
ATOM 623 O O . TRP A 1 81 ? -9.382 -6.595 12.030 1.00 80.69 81 TRP A O 1
ATOM 633 N N . HIS A 1 82 ? -7.660 -6.384 10.634 1.00 79.75 82 HIS A N 1
ATOM 634 C CA . HIS A 1 82 ? -6.886 -5.524 11.531 1.00 79.75 82 HIS A CA 1
ATOM 635 C C . HIS A 1 82 ? -7.106 -4.041 11.239 1.00 79.75 82 HIS A C 1
ATOM 637 O O . HIS A 1 82 ? -6.268 -3.225 11.604 1.00 79.75 82 HIS A O 1
ATOM 643 N N . THR A 1 83 ? -8.230 -3.691 10.600 1.00 85.81 83 THR A N 1
ATOM 644 C CA . THR A 1 83 ? -8.502 -2.330 10.130 1.00 85.81 83 THR A CA 1
ATOM 645 C C . THR A 1 83 ? -9.847 -1.769 10.580 1.00 85.81 83 THR A C 1
ATOM 647 O O . THR A 1 83 ? -10.815 -2.502 10.785 1.00 85.81 83 THR A O 1
ATOM 650 N N . TYR A 1 84 ? -9.928 -0.440 10.686 1.00 87.88 84 TYR A N 1
ATOM 651 C CA . TYR A 1 84 ? -11.185 0.292 10.860 1.00 87.88 84 TYR A CA 1
ATOM 652 C C . TYR A 1 84 ? -11.133 1.677 10.202 1.00 87.88 84 TYR A C 1
ATOM 654 O O . TYR A 1 84 ? -10.086 2.321 10.140 1.00 87.88 84 TYR A O 1
ATOM 662 N N . PHE A 1 85 ? -12.277 2.150 9.703 1.00 88.94 85 PHE A N 1
ATOM 663 C CA . PHE A 1 85 ? -12.381 3.460 9.050 1.00 88.94 85 PHE A CA 1
ATOM 664 C C . PHE A 1 85 ? -12.680 4.586 10.049 1.00 88.94 85 PHE A C 1
ATOM 666 O O . PHE A 1 85 ? -13.651 4.508 10.816 1.00 88.94 85 PHE A O 1
ATOM 673 N N . VAL A 1 86 ? -11.897 5.670 10.000 1.00 88.94 86 VAL A N 1
ATOM 674 C CA . VAL A 1 86 ? -12.095 6.870 10.827 1.00 88.94 86 VAL A CA 1
ATOM 675 C C . VAL A 1 86 ? -12.125 8.148 10.001 1.00 88.94 86 VAL A C 1
ATOM 677 O O . VAL A 1 86 ? -11.353 8.320 9.070 1.00 88.94 86 VAL A O 1
ATOM 680 N N . LYS A 1 87 ? -12.984 9.091 10.387 1.00 87.75 87 LYS A N 1
ATOM 681 C CA . LYS A 1 87 ? -13.041 10.443 9.810 1.00 87.75 87 LYS A CA 1
ATOM 682 C C . LYS A 1 87 ? -13.040 11.535 10.872 1.00 87.75 87 LYS A C 1
ATOM 684 O O . LYS A 1 87 ? -13.387 11.275 12.032 1.00 87.75 87 LYS A O 1
ATOM 689 N N . GLY A 1 88 ? -12.714 12.764 10.481 1.00 83.31 88 GLY A N 1
ATOM 690 C CA . GLY A 1 88 ? -12.923 13.949 11.317 1.00 83.31 88 GLY A CA 1
ATOM 691 C C . GLY A 1 88 ? -14.402 14.134 11.686 1.00 83.31 88 GLY A C 1
ATOM 692 O O . GLY A 1 88 ? -15.295 13.657 10.986 1.00 83.31 88 GLY A O 1
ATOM 693 N N . ASN A 1 89 ? -14.691 14.811 12.803 1.00 78.88 89 ASN A N 1
ATOM 694 C CA . ASN A 1 89 ? -16.081 15.069 13.207 1.00 78.88 89 ASN A CA 1
ATOM 695 C C . ASN A 1 89 ? -16.841 15.886 12.144 1.00 78.88 89 ASN A C 1
ATOM 697 O O . ASN A 1 89 ? -17.971 15.552 11.812 1.00 78.88 89 ASN A O 1
ATOM 701 N N . GLN A 1 90 ? -16.169 16.880 11.559 1.00 79.12 90 GLN A N 1
ATOM 702 C CA . GLN A 1 90 ? -16.699 17.765 10.514 1.00 79.12 90 GLN A CA 1
ATOM 703 C C . GLN A 1 90 ? -16.322 17.329 9.089 1.00 79.12 90 GLN A C 1
ATOM 705 O O . GLN A 1 90 ? -16.687 17.992 8.130 1.00 79.12 90 GLN A O 1
ATOM 710 N N . ALA A 1 91 ? -15.580 16.229 8.934 1.00 71.31 91 ALA A N 1
ATOM 711 C CA . ALA A 1 91 ? -15.221 15.729 7.613 1.00 71.31 91 ALA A CA 1
ATOM 712 C C . ALA A 1 91 ? -16.417 14.977 7.023 1.00 71.31 91 ALA A C 1
ATOM 714 O O . ALA A 1 91 ? -16.858 13.983 7.604 1.00 71.31 91 ALA A O 1
ATOM 715 N N . GLU A 1 92 ? -16.962 15.436 5.902 1.00 63.41 92 GLU A N 1
ATOM 716 C CA . GLU A 1 92 ? -18.095 14.769 5.248 1.00 63.41 92 GLU A CA 1
ATOM 717 C C . GLU A 1 92 ? -17.638 13.582 4.393 1.00 63.41 92 GLU A C 1
ATOM 719 O O . GLU A 1 92 ? -18.247 12.513 4.451 1.00 63.41 92 GLU A O 1
ATOM 724 N N . THR A 1 93 ? -16.513 13.725 3.687 1.00 62.09 93 THR A N 1
ATOM 725 C CA . THR A 1 93 ? -16.004 12.726 2.730 1.00 62.09 93 THR A CA 1
ATOM 726 C C . THR A 1 93 ? -14.584 12.239 3.028 1.00 62.09 93 THR A C 1
ATOM 728 O O . THR A 1 93 ? -14.183 11.186 2.535 1.00 62.09 93 THR A O 1
ATOM 731 N N . GLU A 1 94 ? -13.829 12.946 3.870 1.00 73.19 94 GLU A N 1
ATOM 732 C CA . GLU A 1 94 ? -12.431 12.619 4.155 1.00 73.19 94 GLU A CA 1
ATOM 733 C C . GLU A 1 94 ? -12.302 11.696 5.372 1.00 73.19 94 GLU A C 1
ATOM 735 O O . GLU A 1 94 ? -12.674 12.043 6.497 1.00 73.19 94 GLU A O 1
ATOM 740 N N . GLY A 1 95 ? -11.746 10.505 5.158 1.00 79.50 95 GLY A N 1
ATOM 741 C CA . GLY A 1 95 ? -11.431 9.564 6.223 1.00 79.50 95 GLY A CA 1
ATOM 742 C C . GLY A 1 95 ? -10.282 8.640 5.847 1.00 79.50 95 GLY A C 1
ATOM 743 O O . GLY A 1 95 ? -9.926 8.501 4.678 1.00 79.50 95 GLY A O 1
ATOM 744 N N . VAL A 1 96 ? -9.690 8.024 6.861 1.00 83.12 96 VAL A N 1
ATOM 745 C CA . VAL A 1 96 ? -8.520 7.160 6.742 1.00 83.12 96 VAL A CA 1
ATOM 746 C C . VAL A 1 96 ? -8.843 5.763 7.253 1.00 83.12 96 VAL A C 1
ATOM 748 O O . VAL A 1 96 ? -9.614 5.580 8.200 1.00 83.12 96 VAL A O 1
ATOM 751 N N . TRP A 1 97 ? -8.237 4.771 6.612 1.00 84.44 97 TRP A N 1
ATOM 752 C CA . TRP A 1 97 ? -8.170 3.417 7.139 1.00 84.44 97 TRP A CA 1
ATOM 753 C C . TRP A 1 97 ? -7.028 3.355 8.146 1.00 84.44 97 TRP A C 1
ATOM 755 O O . TRP A 1 97 ? -5.902 3.722 7.825 1.00 84.44 97 TRP A O 1
ATOM 765 N N . VAL A 1 98 ? -7.331 2.922 9.365 1.00 83.50 98 VAL A N 1
ATOM 766 C CA . VAL A 1 98 ? -6.327 2.644 10.395 1.00 83.50 98 VAL A CA 1
ATOM 767 C C . VAL A 1 98 ? -6.089 1.146 10.410 1.00 83.50 98 VAL A C 1
ATOM 769 O O . VAL A 1 98 ? -7.066 0.402 10.372 1.00 83.50 98 VAL A O 1
ATOM 772 N N . HIS A 1 99 ? -4.828 0.723 10.474 1.00 78.06 99 HIS A N 1
ATOM 773 C CA . HIS A 1 99 ? -4.426 -0.673 10.622 1.00 78.06 99 HIS A CA 1
ATOM 774 C C . HIS A 1 99 ? -3.675 -0.865 11.948 1.00 78.06 99 HIS A C 1
ATOM 776 O O . HIS A 1 99 ? -2.832 -0.049 12.321 1.00 78.06 99 HIS A O 1
ATOM 782 N N . ASN A 1 100 ? -3.996 -1.928 12.681 1.00 71.38 100 ASN A N 1
ATOM 783 C CA . ASN A 1 100 ? -3.379 -2.226 13.980 1.00 71.38 100 ASN A CA 1
ATOM 784 C C . ASN A 1 100 ? -2.104 -3.043 13.879 1.00 71.38 100 ASN A C 1
ATOM 786 O O . ASN A 1 100 ? -1.307 -3.055 14.814 1.00 71.38 100 ASN A O 1
ATOM 790 N N .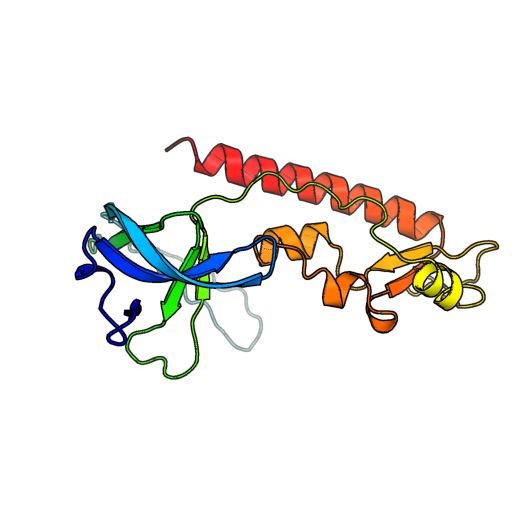 ASP A 1 101 ? -1.951 -3.759 12.777 1.00 73.19 101 ASP A N 1
ATOM 791 C CA . ASP A 1 101 ? -0.763 -4.524 12.472 1.00 73.19 101 ASP A CA 1
ATOM 792 C C . ASP A 1 101 ? -0.313 -4.141 11.067 1.00 73.19 101 ASP A C 1
ATOM 794 O O . ASP A 1 101 ? -1.124 -3.790 10.214 1.00 73.19 101 ASP A O 1
ATOM 798 N N . CYS A 1 102 ? 0.993 -4.134 10.852 1.00 70.75 102 CYS A N 1
ATOM 799 C CA . CYS A 1 102 ? 1.578 -3.912 9.541 1.00 70.75 102 CYS A CA 1
ATOM 800 C C . CYS A 1 102 ? 2.634 -4.996 9.357 1.00 70.75 102 CYS A C 1
ATOM 802 O O . CYS A 1 102 ? 3.782 -4.813 9.790 1.00 70.75 102 CYS A O 1
ATOM 804 N N . PRO A 1 103 ? 2.263 -6.151 8.775 1.00 75.06 103 PRO A N 1
ATOM 805 C CA . PRO A 1 103 ? 3.203 -7.244 8.627 1.00 75.06 103 PRO A CA 1
ATOM 806 C C . PRO A 1 103 ? 4.429 -6.797 7.811 1.00 75.06 103 PRO A C 1
ATOM 808 O O . PRO A 1 103 ? 4.380 -5.820 7.057 1.00 75.06 103 PRO A O 1
ATOM 811 N N . PRO A 1 104 ? 5.580 -7.472 7.928 1.00 80.69 104 PRO A N 1
ATOM 812 C CA . PRO A 1 104 ? 6.734 -7.136 7.107 1.00 80.69 104 PRO A CA 1
ATOM 813 C C . PRO A 1 104 ? 6.408 -7.284 5.614 1.00 80.69 104 PRO A C 1
ATOM 815 O O . PRO A 1 104 ? 5.884 -8.316 5.194 1.00 80.69 104 PRO A O 1
ATOM 818 N N . TYR A 1 105 ? 6.770 -6.281 4.807 1.00 87.38 105 TYR A N 1
ATOM 819 C CA . TYR A 1 105 ? 6.604 -6.336 3.355 1.00 87.38 105 TYR A CA 1
ATOM 820 C C . TYR A 1 105 ? 7.221 -7.612 2.771 1.00 87.38 105 TYR A C 1
ATOM 822 O O . TYR A 1 105 ? 8.406 -7.902 2.973 1.00 87.38 105 TYR A O 1
ATOM 830 N N . LYS A 1 106 ? 6.429 -8.333 1.975 1.00 87.62 106 LYS A N 1
ATOM 831 C CA . LYS A 1 106 ? 6.884 -9.452 1.150 1.00 87.62 106 LYS A CA 1
ATOM 832 C C . LYS A 1 106 ? 6.502 -9.181 -0.297 1.00 87.62 106 LYS A C 1
ATOM 834 O O . LYS A 1 106 ? 5.325 -9.038 -0.619 1.00 87.62 106 LYS A O 1
ATOM 839 N N . ARG A 1 107 ? 7.503 -9.137 -1.181 1.00 88.69 107 ARG A N 1
ATOM 840 C CA . ARG A 1 107 ? 7.265 -8.935 -2.614 1.00 88.69 107 ARG A CA 1
ATOM 841 C C . ARG A 1 107 ? 6.381 -10.070 -3.160 1.00 88.69 107 ARG A C 1
ATOM 843 O O . ARG A 1 107 ? 6.727 -11.233 -2.945 1.00 88.69 107 ARG A O 1
ATOM 850 N N . PRO A 1 108 ? 5.288 -9.767 -3.884 1.00 90.00 108 PRO A N 1
ATOM 851 C CA . PRO A 1 108 ? 4.479 -10.790 -4.534 1.00 90.00 108 PRO A CA 1
ATOM 852 C C . PRO A 1 108 ? 5.287 -11.609 -5.547 1.00 90.00 108 PRO A C 1
ATOM 854 O O . PRO A 1 108 ? 6.084 -11.058 -6.313 1.00 90.00 108 PRO A O 1
ATOM 857 N N . ASN A 1 109 ? 5.042 -12.920 -5.594 1.00 87.56 109 ASN A N 1
ATOM 858 C CA . ASN A 1 109 ? 5.561 -13.773 -6.664 1.00 87.56 109 ASN A CA 1
ATOM 859 C C . ASN A 1 109 ? 4.957 -13.341 -8.005 1.00 87.56 109 ASN A C 1
ATOM 861 O O . ASN A 1 109 ? 3.772 -13.012 -8.067 1.00 87.56 109 ASN A O 1
ATOM 865 N N . ASN A 1 110 ? 5.756 -13.373 -9.077 1.00 86.56 110 ASN A N 1
ATOM 866 C CA . ASN A 1 110 ? 5.325 -12.984 -10.426 1.00 86.56 110 ASN A CA 1
ATOM 867 C C . ASN A 1 110 ? 4.623 -11.614 -10.454 1.00 86.56 110 ASN A C 1
ATOM 869 O O . ASN A 1 110 ? 3.540 -11.464 -11.014 1.00 86.56 110 ASN A O 1
ATOM 873 N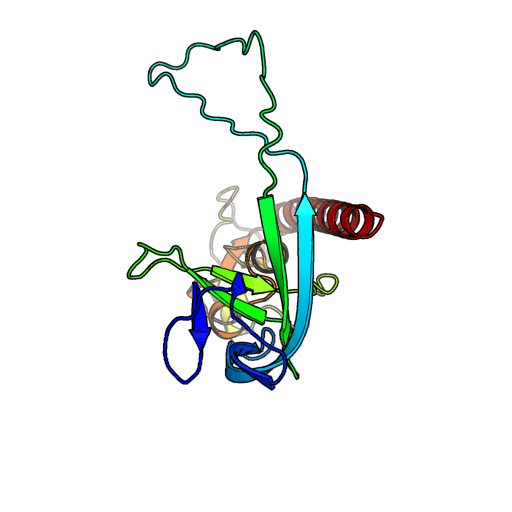 N . ALA A 1 111 ? 5.246 -10.617 -9.815 1.00 90.62 111 ALA A N 1
ATOM 874 C CA . ALA A 1 111 ? 4.705 -9.264 -9.688 1.00 90.62 111 ALA A CA 1
ATOM 875 C C . ALA A 1 111 ? 4.364 -8.598 -11.037 1.00 90.62 111 ALA A C 1
ATOM 877 O O . ALA A 1 111 ? 3.522 -7.704 -11.069 1.00 90.62 111 ALA A O 1
ATOM 878 N N . THR A 1 112 ? 4.996 -9.027 -12.134 1.00 95.62 112 THR A N 1
ATOM 879 C CA . THR A 1 112 ? 4.684 -8.586 -13.498 1.00 95.62 112 THR A CA 1
ATOM 880 C C . THR A 1 112 ? 4.124 -9.720 -14.356 1.00 95.62 112 THR A C 1
ATOM 882 O O . THR A 1 112 ? 4.562 -10.872 -14.286 1.00 95.62 112 THR A O 1
ATOM 885 N N . THR A 1 113 ? 3.152 -9.391 -15.206 1.00 96.69 113 THR A N 1
ATOM 886 C CA . THR A 1 113 ? 2.533 -10.316 -16.163 1.00 96.69 113 THR A CA 1
ATOM 887 C C . THR A 1 113 ? 3.391 -10.479 -17.425 1.00 96.69 113 THR A C 1
ATOM 889 O O . THR A 1 113 ? 4.366 -9.757 -17.646 1.00 96.69 113 THR A O 1
ATOM 892 N N . LYS A 1 114 ? 3.056 -11.458 -18.279 1.00 97.56 114 LYS A N 1
ATOM 893 C CA . LYS A 1 114 ? 3.685 -11.607 -19.605 1.00 97.56 114 LYS A CA 1
ATOM 894 C C . LYS A 1 114 ? 3.418 -10.371 -20.479 1.00 97.56 114 LYS A C 1
ATOM 896 O O . LYS A 1 114 ? 4.370 -9.776 -20.967 1.00 97.56 114 LYS A O 1
ATOM 901 N N . ALA A 1 115 ? 2.163 -9.920 -20.536 1.00 9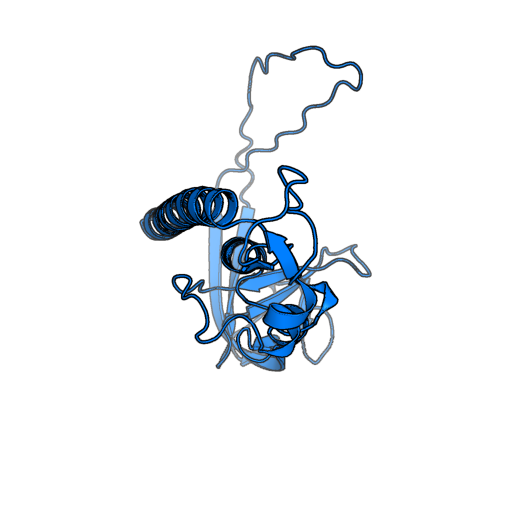7.88 115 ALA A N 1
ATOM 902 C CA . ALA A 1 115 ? 1.756 -8.738 -21.296 1.00 97.88 115 ALA A CA 1
ATOM 903 C C . ALA A 1 115 ? 2.483 -7.457 -20.849 1.00 97.88 115 ALA A C 1
ATOM 905 O O . ALA A 1 115 ? 2.908 -6.668 -21.685 1.00 97.88 115 ALA A O 1
ATOM 906 N N . GLN A 1 116 ? 2.698 -7.264 -19.542 1.00 98.25 116 GLN A N 1
ATOM 907 C CA . GLN A 1 116 ? 3.494 -6.141 -19.025 1.00 98.25 116 GLN A CA 1
ATOM 908 C C . GLN A 1 116 ? 4.966 -6.217 -19.455 1.00 98.25 116 GLN A C 1
ATOM 910 O O . GLN A 1 116 ? 5.573 -5.202 -19.777 1.00 98.25 116 GLN A O 1
ATOM 915 N N . ARG A 1 117 ? 5.559 -7.418 -19.465 1.00 97.81 117 ARG A N 1
ATOM 916 C CA . ARG A 1 117 ? 6.942 -7.610 -19.928 1.00 97.81 117 ARG A CA 1
ATOM 917 C C . ARG A 1 117 ? 7.085 -7.373 -21.427 1.00 97.81 117 ARG A C 1
ATOM 919 O O . ARG A 1 117 ? 8.115 -6.858 -21.844 1.00 97.81 117 ARG A O 1
ATOM 926 N N . GLU A 1 118 ? 6.077 -7.722 -22.215 1.00 98.12 118 GLU A N 1
ATOM 927 C CA . GLU A 1 118 ? 6.040 -7.476 -23.660 1.00 98.12 118 GLU A CA 1
ATOM 928 C C . GLU A 1 118 ? 5.796 -5.995 -23.978 1.00 98.12 118 GLU A C 1
ATOM 930 O O . GLU A 1 118 ? 6.471 -5.441 -24.841 1.00 98.12 118 GLU A O 1
ATOM 935 N N . SER A 1 119 ? 4.919 -5.316 -23.228 1.00 97.94 119 SER A N 1
ATOM 936 C CA . SER A 1 119 ? 4.527 -3.920 -23.487 1.00 97.94 119 SER A CA 1
ATOM 937 C C . SER A 1 119 ? 5.663 -2.901 -23.352 1.00 97.94 119 SER A C 1
ATOM 939 O O . SER A 1 119 ? 5.524 -1.770 -23.829 1.00 97.94 119 SER A O 1
ATOM 941 N N . VAL A 1 120 ? 6.765 -3.271 -22.695 1.00 97.94 120 VAL A N 1
ATOM 942 C CA . VAL A 1 120 ? 7.942 -2.416 -22.489 1.00 97.94 120 VAL A CA 1
ATOM 943 C C . VAL A 1 120 ? 9.082 -2.692 -23.469 1.00 97.94 120 VAL A C 1
ATOM 945 O O . VAL A 1 120 ? 10.025 -1.904 -23.517 1.00 97.94 120 VAL A O 1
ATOM 948 N N . GLN A 1 121 ? 9.031 -3.786 -24.237 1.00 98.06 121 GLN A N 1
ATOM 949 C CA . GLN A 1 121 ? 10.101 -4.099 -25.188 1.00 98.06 121 GLN A CA 1
ATOM 950 C C . GLN A 1 121 ? 10.121 -3.091 -26.340 1.00 98.06 121 GLN A C 1
ATOM 952 O O . GLN A 1 121 ? 9.085 -2.560 -26.736 1.00 98.06 121 GLN A O 1
ATOM 957 N N . GLY A 1 122 ? 11.322 -2.793 -26.845 1.00 95.81 122 GLY A N 1
ATOM 958 C CA . GLY A 1 122 ? 11.525 -1.813 -27.917 1.00 95.81 122 GLY A CA 1
ATOM 959 C C . GLY A 1 122 ? 11.267 -0.353 -27.521 1.00 95.81 122 GLY A C 1
ATOM 960 O O . GLY A 1 122 ? 11.363 0.526 -28.372 1.00 95.81 122 GLY A O 1
ATOM 961 N N . LYS A 1 123 ? 10.957 -0.068 -26.248 1.00 97.06 123 LYS A N 1
ATOM 962 C CA . LYS A 1 123 ? 10.750 1.295 -25.742 1.00 97.06 123 LYS A CA 1
ATOM 963 C C . LYS A 1 123 ? 11.989 1.802 -25.001 1.00 97.06 123 LYS A C 1
ATOM 965 O O . LYS A 1 123 ? 12.634 1.015 -24.307 1.00 97.06 123 LYS A O 1
ATOM 970 N N . PRO A 1 124 ? 12.326 3.099 -25.111 1.00 97.50 124 PRO A N 1
ATOM 971 C CA . PRO A 1 124 ? 13.473 3.669 -24.414 1.00 97.50 124 PRO A CA 1
ATOM 972 C C . PRO A 1 124 ? 13.288 3.608 -22.895 1.00 97.50 124 PRO A C 1
ATOM 974 O O . PRO A 1 124 ? 12.170 3.690 -22.389 1.00 97.50 124 PRO A O 1
ATOM 977 N N . CYS A 1 125 ? 14.395 3.489 -22.160 1.00 97.44 125 CYS A N 1
ATOM 978 C CA . CYS A 1 125 ? 14.384 3.589 -20.704 1.00 97.44 125 CYS A CA 1
ATOM 979 C C . CYS A 1 125 ? 13.826 4.945 -20.261 1.00 97.44 125 CYS A C 1
ATOM 981 O O . CYS A 1 125 ? 14.292 5.979 -20.733 1.00 97.44 125 CYS A O 1
ATOM 983 N N . VAL A 1 126 ? 12.899 4.950 -19.304 1.00 97.12 126 VAL A N 1
ATOM 984 C CA . VAL A 1 126 ? 12.300 6.191 -18.790 1.00 97.12 126 VAL A CA 1
ATOM 985 C C . VAL A 1 126 ? 13.311 7.110 -18.086 1.00 97.12 126 VAL A C 1
ATOM 987 O O . VAL A 1 126 ? 13.135 8.321 -18.086 1.00 97.12 126 VAL A O 1
ATOM 990 N N . GLU A 1 127 ? 14.383 6.556 -17.507 1.00 93.44 127 GLU A N 1
ATOM 991 C CA . GLU A 1 127 ? 15.388 7.342 -16.771 1.00 93.44 127 GLU A CA 1
ATOM 992 C C . GLU A 1 127 ? 16.479 7.926 -17.676 1.00 93.44 127 GLU A C 1
ATOM 994 O O . GLU A 1 127 ? 16.880 9.073 -17.501 1.00 93.44 127 GLU A O 1
ATOM 999 N N . TYR A 1 128 ? 16.985 7.139 -18.631 1.00 90.75 128 TYR A N 1
ATOM 1000 C CA . TYR A 1 128 ? 18.150 7.521 -19.446 1.00 90.75 128 TYR A CA 1
ATOM 1001 C C . TYR A 1 128 ? 17.853 7.658 -20.941 1.00 90.75 128 TYR A C 1
ATOM 1003 O O . TYR A 1 128 ? 18.768 7.933 -21.714 1.00 90.75 128 TYR A O 1
ATOM 1011 N N . GLY A 1 129 ? 16.618 7.415 -21.384 1.00 92.38 129 GLY A N 1
ATOM 1012 C CA . GLY A 1 129 ? 16.185 7.571 -22.778 1.00 92.38 129 GLY A CA 1
ATOM 1013 C C . GLY A 1 129 ? 16.782 6.572 -23.777 1.00 92.38 129 GLY A C 1
ATOM 1014 O O . GLY A 1 129 ? 16.365 6.540 -24.929 1.00 92.38 129 GLY A O 1
ATOM 1015 N N . LYS A 1 130 ? 17.745 5.737 -23.367 1.00 91.75 130 LYS A N 1
ATOM 1016 C CA . LYS A 1 130 ? 18.397 4.751 -24.241 1.00 91.75 130 LYS A CA 1
ATOM 1017 C C . LYS A 1 130 ? 17.644 3.426 -24.269 1.00 91.75 130 LYS A C 1
ATOM 1019 O O . LYS A 1 130 ? 17.089 2.992 -23.256 1.00 91.75 130 LYS A O 1
ATOM 1024 N N . LEU A 1 131 ? 17.680 2.775 -25.429 1.00 94.12 131 LEU A N 1
ATOM 1025 C CA . LEU A 1 131 ? 17.275 1.382 -25.585 1.00 94.12 131 LEU A CA 1
ATOM 1026 C C . LEU A 1 131 ? 18.333 0.454 -24.979 1.00 94.12 131 LEU A C 1
ATOM 1028 O O . LEU A 1 131 ? 19.528 0.749 -25.000 1.00 94.12 131 LEU A O 1
ATOM 1032 N N . ALA A 1 132 ? 17.872 -0.671 -24.450 1.00 93.94 132 ALA A N 1
ATOM 1033 C CA . ALA A 1 132 ? 18.701 -1.815 -24.102 1.00 93.94 132 ALA A CA 1
ATOM 1034 C C . ALA A 1 132 ? 18.193 -3.034 -24.876 1.00 93.94 132 ALA A C 1
ATOM 1036 O O . ALA A 1 132 ? 17.040 -3.054 -25.302 1.00 93.94 132 ALA A O 1
ATOM 1037 N N . GLU A 1 133 ? 19.034 -4.058 -25.012 1.00 93.75 133 GLU A N 1
ATOM 1038 C CA . GLU A 1 133 ? 18.668 -5.324 -25.664 1.00 93.75 133 GLU A CA 1
ATOM 1039 C C . GLU A 1 133 ? 17.400 -5.939 -25.055 1.00 93.75 133 GLU A C 1
ATOM 1041 O O . GLU A 1 133 ? 16.531 -6.445 -25.760 1.00 93.75 133 GLU A O 1
ATOM 1046 N N . LYS A 1 134 ? 17.266 -5.833 -23.729 1.00 96.38 134 LYS A N 1
ATOM 1047 C CA . LYS A 1 134 ? 16.094 -6.286 -22.990 1.00 96.38 134 LYS A CA 1
ATOM 1048 C C . LYS A 1 134 ? 15.635 -5.223 -22.009 1.00 96.38 134 LYS A C 1
ATOM 1050 O O . LYS A 1 134 ? 16.384 -4.825 -21.114 1.00 96.38 134 LYS A O 1
ATOM 1055 N N . MET A 1 135 ? 14.376 -4.821 -22.141 1.00 97.75 135 MET A N 1
ATOM 1056 C CA . MET A 1 135 ? 13.740 -3.894 -21.212 1.00 97.75 135 MET A CA 1
ATOM 1057 C C . MET A 1 135 ? 13.084 -4.646 -20.056 1.00 97.75 135 MET A C 1
ATOM 1059 O O . MET A 1 135 ? 12.556 -5.751 -20.217 1.00 97.75 135 MET A O 1
ATOM 1063 N N . ILE A 1 136 ? 13.116 -4.042 -18.872 1.00 97.25 136 ILE A N 1
ATOM 1064 C CA . ILE A 1 136 ? 12.466 -4.548 -17.666 1.00 97.25 136 ILE A CA 1
ATOM 1065 C C . ILE A 1 136 ? 11.169 -3.770 -17.467 1.00 97.25 136 ILE A C 1
ATOM 1067 O O . ILE A 1 136 ? 11.145 -2.545 -17.584 1.00 97.25 136 ILE A O 1
ATOM 1071 N N . ALA A 1 137 ? 10.091 -4.499 -17.179 1.00 97.88 137 ALA A N 1
ATOM 1072 C CA . ALA A 1 137 ? 8.824 -3.909 -16.780 1.00 97.88 137 ALA A CA 1
ATOM 1073 C C . ALA A 1 137 ? 8.924 -3.485 -15.314 1.00 97.88 137 ALA A C 1
ATOM 1075 O O . ALA A 1 137 ? 8.784 -4.318 -14.416 1.00 97.88 137 ALA A O 1
ATOM 1076 N N . ASP A 1 138 ? 9.224 -2.210 -15.093 1.00 97.50 138 ASP A N 1
ATOM 1077 C CA . ASP A 1 138 ? 9.282 -1.611 -13.763 1.00 97.50 138 ASP A CA 1
ATOM 1078 C C . ASP A 1 138 ? 7.914 -1.055 -13.376 1.00 97.50 138 ASP A C 1
ATOM 1080 O O . ASP A 1 138 ? 7.246 -0.439 -14.202 1.00 97.50 138 ASP A O 1
ATOM 1084 N N . HIS A 1 139 ? 7.478 -1.256 -12.134 1.00 97.19 139 HIS A N 1
ATOM 1085 C CA . HIS A 1 139 ? 6.229 -0.664 -11.657 1.00 97.19 139 HIS A CA 1
ATOM 1086 C C . HIS A 1 139 ? 6.432 0.835 -11.429 1.00 97.19 139 HIS A C 1
ATOM 1088 O O . HIS A 1 139 ? 7.246 1.221 -10.592 1.00 97.19 139 HIS A O 1
ATOM 1094 N N . LYS A 1 140 ? 5.637 1.679 -12.107 1.00 96.56 140 LYS A N 1
ATOM 1095 C CA . LYS A 1 140 ? 5.707 3.152 -11.997 1.00 96.56 140 LYS A CA 1
ATOM 1096 C C . LYS A 1 140 ? 5.678 3.622 -10.543 1.00 96.56 140 LYS A C 1
ATOM 1098 O O . LYS A 1 140 ? 6.424 4.515 -10.154 1.00 96.56 140 LYS A O 1
ATOM 1103 N N . LYS A 1 141 ? 4.817 2.988 -9.740 1.00 95.75 141 LYS A N 1
ATOM 1104 C CA . LYS A 1 141 ? 4.857 3.058 -8.282 1.00 95.75 141 LYS A CA 1
ATOM 1105 C C . LYS A 1 141 ? 5.508 1.776 -7.754 1.00 95.75 141 LYS A C 1
ATOM 1107 O O . LYS A 1 141 ? 4.921 0.706 -7.915 1.00 95.75 141 LYS A O 1
ATOM 1112 N N . PRO A 1 142 ? 6.680 1.847 -7.103 1.00 96.38 142 PRO A N 1
ATOM 1113 C CA . PRO A 1 142 ? 7.305 0.661 -6.539 1.00 96.38 142 PRO A CA 1
ATOM 1114 C C . PRO A 1 142 ? 6.400 -0.020 -5.508 1.00 96.38 142 PRO A C 1
ATOM 1116 O O . PRO A 1 142 ? 5.940 0.617 -4.563 1.00 96.38 142 PRO A O 1
ATOM 1119 N N . LEU A 1 143 ? 6.205 -1.334 -5.636 1.00 95.38 143 LEU A N 1
ATOM 1120 C CA . LEU A 1 143 ? 5.275 -2.086 -4.777 1.00 95.38 143 LEU A CA 1
ATOM 1121 C C . LEU A 1 143 ? 5.625 -2.016 -3.286 1.00 95.38 143 LEU A C 1
ATOM 1123 O O . LEU A 1 143 ? 4.742 -2.012 -2.437 1.00 95.38 143 LEU A O 1
ATOM 1127 N N . VAL A 1 144 ? 6.916 -1.928 -2.957 1.00 94.38 144 VAL A N 1
ATOM 1128 C CA . VAL A 1 144 ? 7.356 -1.747 -1.567 1.00 94.38 144 VAL A CA 1
ATOM 1129 C C . VAL A 1 144 ? 6.949 -0.384 -1.010 1.00 94.38 144 VAL A C 1
ATOM 1131 O O . VAL A 1 144 ? 6.630 -0.281 0.167 1.00 94.38 144 VAL A O 1
ATOM 1134 N N . VAL A 1 145 ? 6.937 0.656 -1.846 1.00 93.94 145 VAL A N 1
ATOM 1135 C CA . VAL A 1 145 ? 6.504 1.999 -1.447 1.00 93.94 145 VAL A CA 1
ATOM 1136 C C . VAL A 1 145 ? 4.992 2.009 -1.253 1.00 93.94 145 VAL A C 1
ATOM 1138 O O . VAL A 1 145 ? 4.524 2.442 -0.209 1.00 93.94 145 VAL A O 1
ATOM 1141 N N . GLU A 1 146 ? 4.232 1.448 -2.198 1.00 92.19 146 GLU A N 1
ATOM 1142 C CA . GLU A 1 146 ? 2.778 1.296 -2.057 1.00 92.19 146 GLU A CA 1
ATOM 1143 C C . GLU A 1 146 ? 2.390 0.553 -0.776 1.00 92.19 146 GLU A C 1
ATOM 1145 O O . GLU A 1 146 ? 1.497 1.000 -0.055 1.00 92.19 146 GLU A O 1
ATOM 1150 N N . TYR A 1 147 ? 3.108 -0.526 -0.462 1.00 90.75 147 TYR A N 1
ATOM 1151 C CA . TYR A 1 147 ? 2.874 -1.297 0.748 1.00 90.75 147 TYR A CA 1
ATOM 1152 C C . TYR A 1 147 ? 3.039 -0.464 2.018 1.00 90.75 147 TYR A C 1
ATOM 1154 O O . TYR A 1 147 ? 2.148 -0.453 2.857 1.00 90.75 147 TYR A O 1
ATOM 1162 N N . TYR A 1 148 ? 4.148 0.265 2.167 1.00 87.06 148 TYR A N 1
ATOM 1163 C CA . TYR A 1 148 ? 4.363 1.073 3.372 1.00 87.06 148 TYR A CA 1
ATOM 1164 C C . TYR A 1 148 ? 3.494 2.337 3.428 1.00 87.06 148 TYR A C 1
ATOM 1166 O O . TYR A 1 148 ? 3.311 2.888 4.509 1.00 87.06 148 TYR A O 1
ATOM 1174 N N . GLU A 1 149 ? 2.947 2.796 2.301 1.00 85.75 149 GLU A N 1
ATOM 1175 C CA . GLU A 1 149 ? 1.990 3.910 2.269 1.00 85.75 149 GLU A CA 1
ATOM 1176 C C . GLU A 1 149 ? 0.553 3.487 2.587 1.00 85.75 149 GLU A C 1
ATOM 1178 O O . GLU A 1 149 ? -0.218 4.294 3.100 1.00 85.75 149 GLU A O 1
ATOM 1183 N N . THR A 1 150 ? 0.166 2.256 2.243 1.00 80.94 150 THR A N 1
ATOM 1184 C CA . THR A 1 150 ? -1.247 1.834 2.271 1.00 80.94 150 THR A CA 1
ATOM 1185 C C . THR A 1 150 ? -1.528 0.609 3.137 1.00 80.94 150 THR A C 1
ATOM 1187 O O . THR A 1 150 ? -2.691 0.254 3.311 1.00 80.94 150 THR A O 1
ATOM 1190 N N . GLY A 1 151 ? -0.488 -0.059 3.638 1.00 80.69 151 GLY A N 1
ATOM 1191 C CA . GLY A 1 151 ? -0.573 -1.354 4.316 1.00 80.69 151 GLY A CA 1
ATOM 1192 C C . GLY A 1 151 ? -0.762 -2.547 3.370 1.00 80.69 151 GLY A C 1
ATOM 1193 O O . GLY A 1 151 ? -0.682 -3.691 3.805 1.00 80.69 151 GLY A O 1
ATOM 1194 N N . THR A 1 152 ? -0.991 -2.324 2.070 1.00 84.31 152 THR A N 1
ATOM 1195 C CA . THR A 1 152 ? -1.289 -3.393 1.104 1.00 84.31 152 THR A CA 1
ATOM 1196 C C . THR A 1 152 ? -0.755 -3.095 -0.304 1.00 84.31 152 THR A C 1
ATOM 1198 O O . THR A 1 152 ? -0.116 -2.078 -0.550 1.00 84.31 152 THR A O 1
ATOM 1201 N N . ILE A 1 153 ? -0.970 -4.021 -1.238 1.00 88.12 153 ILE A N 1
ATOM 1202 C CA . ILE A 1 153 ? -0.682 -3.864 -2.665 1.00 88.12 153 ILE A CA 1
ATOM 1203 C C . ILE A 1 153 ? -1.985 -4.096 -3.425 1.00 88.12 153 ILE A C 1
ATOM 1205 O O . ILE A 1 153 ? -2.559 -5.189 -3.364 1.00 88.12 153 ILE A O 1
ATOM 1209 N N . ASP A 1 154 ? -2.430 -3.103 -4.189 1.00 89.81 154 ASP A N 1
ATOM 1210 C CA . ASP A 1 154 ? -3.572 -3.233 -5.086 1.00 89.81 154 ASP A CA 1
ATOM 1211 C C . ASP A 1 154 ? -3.197 -4.153 -6.259 1.00 89.81 154 ASP A C 1
ATOM 1213 O O . ASP A 1 154 ? -2.592 -3.745 -7.251 1.00 89.81 154 ASP A O 1
ATOM 1217 N N . LYS A 1 155 ? -3.539 -5.442 -6.142 1.00 90.50 155 LYS A N 1
ATOM 1218 C CA . LYS A 1 155 ? -3.193 -6.468 -7.141 1.00 90.50 155 LYS A CA 1
ATOM 1219 C C . LYS A 1 155 ? -3.825 -6.204 -8.507 1.00 90.50 155 LYS A C 1
ATOM 1221 O O . LYS A 1 155 ? -3.248 -6.625 -9.512 1.00 90.50 155 LYS A O 1
ATOM 1226 N N . SER A 1 156 ? -4.981 -5.543 -8.544 1.00 90.75 156 SER A N 1
ATOM 1227 C CA . SER A 1 156 ? -5.658 -5.184 -9.790 1.00 90.75 156 SER A CA 1
ATOM 1228 C C . SER A 1 156 ? -4.846 -4.123 -10.522 1.00 90.75 156 SER A C 1
ATOM 1230 O O . SER A 1 156 ? -4.468 -4.337 -11.673 1.00 90.75 156 SER A O 1
ATOM 1232 N N . LYS A 1 157 ? -4.454 -3.048 -9.823 1.00 92.25 157 LYS A N 1
ATOM 1233 C CA . LYS A 1 157 ? -3.551 -2.029 -10.381 1.00 92.25 157 LYS A CA 1
ATOM 1234 C C . LYS A 1 157 ? -2.183 -2.608 -10.716 1.00 92.25 157 LYS A C 1
ATOM 1236 O O . LYS A 1 157 ? -1.701 -2.404 -11.822 1.00 92.25 157 LYS A O 1
ATOM 1241 N N . MET A 1 158 ? -1.575 -3.396 -9.831 1.00 94.56 158 MET A N 1
ATOM 1242 C CA . MET A 1 158 ? -0.263 -4.024 -10.047 1.00 94.56 158 MET A CA 1
ATOM 1243 C C . MET A 1 158 ? -0.183 -4.810 -11.366 1.00 94.56 158 MET A C 1
ATOM 1245 O O . MET A 1 158 ? 0.880 -4.843 -11.989 1.00 94.56 158 MET A O 1
ATOM 1249 N N . ARG A 1 159 ? -1.280 -5.457 -11.786 1.00 94.56 159 ARG A N 1
ATOM 1250 C CA . ARG A 1 159 ? -1.352 -6.292 -13.000 1.00 94.56 159 ARG A CA 1
ATOM 1251 C C . ARG A 1 159 ? -1.749 -5.532 -14.265 1.00 94.56 159 ARG A C 1
ATOM 1253 O O . ARG A 1 159 ? -1.656 -6.106 -15.351 1.00 94.56 159 ARG A O 1
ATOM 1260 N N . ALA A 1 160 ? -2.170 -4.280 -14.136 1.00 96.19 160 ALA A N 1
ATOM 1261 C CA . ALA A 1 160 ? -2.609 -3.465 -15.254 1.00 96.19 160 ALA A CA 1
ATOM 1262 C C . ALA A 1 160 ? -1.418 -3.019 -16.125 1.00 96.19 160 ALA A C 1
ATOM 1264 O O . ALA A 1 160 ? -0.313 -2.781 -15.624 1.00 96.19 160 ALA A O 1
ATOM 1265 N N . ILE A 1 161 ? -1.602 -2.960 -17.446 1.00 97.25 161 ILE A N 1
ATOM 1266 C CA . ILE A 1 161 ? -0.508 -2.698 -18.402 1.00 97.25 161 ILE A CA 1
ATOM 1267 C C . ILE A 1 161 ? 0.082 -1.300 -18.182 1.00 97.25 161 ILE A C 1
ATOM 1269 O O . ILE A 1 161 ? 1.292 -1.110 -18.266 1.00 97.25 161 ILE A O 1
ATOM 1273 N N . GLU A 1 162 ? -0.763 -0.331 -17.853 1.00 96.94 162 GLU A N 1
ATOM 1274 C CA . GLU A 1 162 ? -0.415 1.061 -17.599 1.00 96.94 162 GLU A CA 1
ATOM 1275 C C . GLU A 1 162 ? 0.377 1.279 -16.306 1.00 96.94 162 GLU A C 1
ATOM 1277 O O . GLU A 1 162 ? 0.970 2.348 -16.132 1.00 96.94 162 GLU A O 1
ATOM 1282 N N . SER A 1 163 ? 0.420 0.284 -15.418 1.00 97.00 163 SER A N 1
ATOM 1283 C CA . SER A 1 163 ? 1.126 0.360 -14.136 1.00 97.00 163 SER A CA 1
ATOM 1284 C C . SER A 1 163 ? 2.626 0.118 -14.252 1.00 97.00 163 SER A C 1
ATOM 1286 O O . SER A 1 163 ? 3.347 0.332 -13.275 1.00 97.00 163 SER A O 1
ATOM 1288 N N . VAL A 1 164 ? 3.109 -0.308 -15.426 1.00 98.25 164 VAL A N 1
ATOM 1289 C CA . VAL A 1 164 ? 4.538 -0.506 -15.686 1.00 98.25 164 VAL A CA 1
ATOM 1290 C C . VAL A 1 164 ? 5.105 0.520 -16.663 1.00 98.25 164 VAL A C 1
ATOM 1292 O O . VAL A 1 164 ? 4.387 1.141 -17.448 1.00 98.25 164 VAL A O 1
ATOM 1295 N N . GLN A 1 165 ? 6.417 0.702 -16.604 1.00 97.88 165 GLN A N 1
ATOM 1296 C CA . GLN A 1 165 ? 7.202 1.561 -17.478 1.00 97.88 165 GLN A CA 1
ATOM 1297 C C . GLN A 1 165 ? 8.481 0.839 -17.933 1.00 97.88 165 GLN A C 1
ATOM 1299 O O . GLN A 1 165 ? 8.966 -0.055 -17.233 1.00 97.88 165 GLN A O 1
ATOM 1304 N N . PRO A 1 166 ? 9.027 1.194 -19.110 1.00 98.25 166 PRO A N 1
ATOM 1305 C CA . PRO A 1 166 ? 10.264 0.608 -19.605 1.00 98.25 166 PRO A CA 1
ATOM 1306 C C . PRO A 1 166 ? 11.473 1.117 -18.816 1.00 98.25 166 PRO A C 1
ATOM 1308 O O . PRO A 1 166 ? 11.729 2.320 -18.739 1.00 98.25 166 PRO A O 1
ATOM 1311 N N . GLN A 1 167 ? 12.265 0.191 -18.282 1.00 97.75 167 GLN A N 1
ATOM 1312 C CA . GLN A 1 167 ? 13.511 0.504 -17.591 1.00 97.75 167 GLN A CA 1
ATOM 1313 C C . GLN A 1 167 ? 14.654 -0.391 -18.089 1.00 97.75 167 GLN A C 1
ATOM 1315 O O . GLN A 1 167 ? 14.462 -1.584 -18.330 1.00 97.75 167 GLN A O 1
ATOM 1320 N N . CYS A 1 168 ? 15.851 0.173 -18.273 1.00 97.50 168 CYS A N 1
ATOM 1321 C CA . CYS A 1 168 ? 17.017 -0.618 -18.671 1.00 97.50 168 CYS A CA 1
ATOM 1322 C C . CYS A 1 168 ? 17.572 -1.435 -17.484 1.00 97.50 168 CYS A C 1
ATOM 1324 O O . CYS A 1 168 ? 17.357 -1.053 -16.326 1.00 97.50 168 CYS A O 1
ATOM 1326 N N . PRO A 1 169 ? 18.337 -2.517 -17.739 1.00 96.88 169 PRO A N 1
ATOM 1327 C CA . PRO A 1 169 ? 18.891 -3.373 -16.686 1.00 96.88 169 PRO A CA 1
ATOM 1328 C C . PRO A 1 169 ? 19.669 -2.616 -15.602 1.00 96.88 169 PRO A C 1
ATOM 1330 O O . PRO A 1 169 ? 19.463 -2.851 -14.412 1.00 96.88 169 PRO A O 1
ATOM 1333 N N . THR A 1 170 ? 20.498 -1.648 -15.998 1.00 96.12 170 THR A N 1
ATOM 1334 C CA . THR A 1 170 ? 21.316 -0.851 -15.072 1.00 96.12 170 THR A CA 1
ATOM 1335 C C . THR A 1 170 ? 20.471 0.022 -14.143 1.00 96.12 170 THR A C 1
ATOM 1337 O O . THR A 1 170 ? 20.722 0.062 -12.937 1.00 96.12 170 THR A O 1
ATOM 1340 N N . CYS A 1 171 ? 19.449 0.700 -14.679 1.00 96.75 171 CYS A N 1
ATOM 1341 C CA . CYS A 1 171 ? 18.523 1.504 -13.873 1.00 96.75 171 CYS A CA 1
ATOM 1342 C C . CYS A 1 171 ? 17.750 0.628 -12.894 1.00 96.75 171 CYS A C 1
ATOM 1344 O O . CYS A 1 171 ? 17.691 0.932 -11.705 1.00 96.75 171 CYS A O 1
ATOM 1346 N N . SER A 1 172 ? 17.236 -0.504 -13.382 1.00 96.25 172 SER A N 1
ATOM 1347 C CA . SER A 1 172 ? 16.448 -1.424 -12.567 1.00 96.25 172 SER A CA 1
ATOM 1348 C C . SER A 1 172 ? 17.250 -2.001 -11.405 1.00 96.25 172 SER A C 1
ATOM 1350 O O . SER A 1 172 ? 16.769 -2.027 -10.272 1.00 96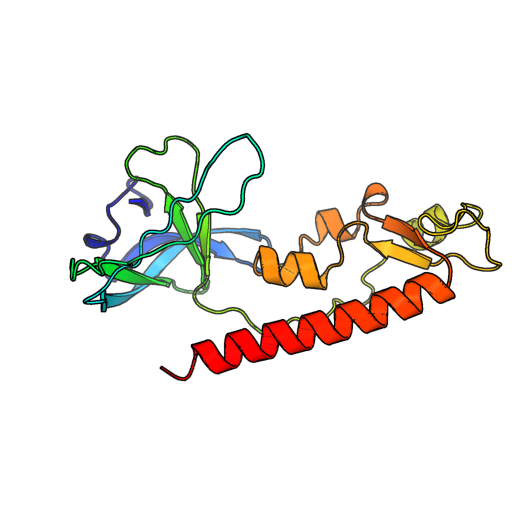.25 172 SER A O 1
ATOM 1352 N N . ALA A 1 173 ? 18.514 -2.368 -11.635 1.00 96.88 173 ALA A N 1
ATOM 1353 C CA . ALA A 1 173 ? 19.408 -2.810 -10.567 1.00 96.88 173 ALA A CA 1
ATOM 1354 C C . ALA A 1 173 ? 19.649 -1.705 -9.520 1.00 96.88 173 ALA A C 1
ATOM 1356 O O . ALA A 1 173 ? 19.553 -1.952 -8.314 1.00 96.88 173 ALA A O 1
ATOM 1357 N N . LYS A 1 174 ? 19.902 -0.467 -9.967 1.00 97.19 174 LYS A N 1
ATOM 1358 C CA . LYS A 1 174 ? 20.121 0.691 -9.085 1.00 97.19 174 LYS A CA 1
ATOM 1359 C C . LYS A 1 174 ? 18.882 1.016 -8.247 1.00 97.19 174 LYS A C 1
ATOM 1361 O O . LYS A 1 174 ? 18.988 1.204 -7.033 1.00 97.19 174 LYS A O 1
ATOM 1366 N N . GLN A 1 175 ? 17.707 1.057 -8.872 1.00 96.69 175 GLN A N 1
ATOM 1367 C CA . GLN A 1 175 ? 16.430 1.271 -8.194 1.00 96.69 175 GLN A CA 1
ATOM 1368 C C . GLN A 1 175 ? 16.140 0.132 -7.207 1.00 96.69 175 GLN A C 1
ATOM 1370 O O . GLN A 1 175 ? 15.809 0.401 -6.054 1.00 96.69 175 GLN A O 1
ATOM 1375 N N . GLY A 1 176 ? 16.353 -1.127 -7.604 1.00 95.69 176 GLY A N 1
ATOM 1376 C CA . GLY A 1 176 ? 16.200 -2.294 -6.734 1.00 95.69 176 GLY A CA 1
ATOM 1377 C C . GLY A 1 176 ? 17.063 -2.216 -5.470 1.00 95.69 176 GLY A C 1
ATOM 1378 O O . GLY A 1 176 ? 16.573 -2.479 -4.370 1.00 95.69 176 GLY A O 1
ATOM 1379 N N . GLY A 1 177 ? 18.316 -1.765 -5.596 1.00 96.94 177 GLY A N 1
ATOM 1380 C CA . GLY A 1 177 ? 19.199 -1.508 -4.454 1.00 96.94 177 GLY A CA 1
ATOM 1381 C C . GLY A 1 177 ? 18.644 -0.446 -3.496 1.00 96.94 177 GLY A C 1
ATOM 1382 O O . GLY A 1 177 ? 18.583 -0.676 -2.286 1.00 96.94 177 GLY A O 1
ATOM 1383 N N . ARG A 1 178 ? 18.164 0.687 -4.028 1.00 97.62 178 ARG A N 1
ATOM 1384 C CA . ARG A 1 178 ? 17.542 1.763 -3.228 1.00 97.62 178 ARG A CA 1
ATOM 1385 C C . ARG A 1 178 ? 16.274 1.293 -2.514 1.00 97.62 178 ARG A C 1
ATOM 1387 O O . ARG A 1 178 ? 16.104 1.563 -1.329 1.00 97.62 178 ARG A O 1
ATOM 1394 N N . LEU A 1 179 ? 15.407 0.560 -3.212 1.00 95.94 179 LEU A N 1
ATOM 1395 C CA . LEU A 1 179 ? 14.152 0.035 -2.668 1.00 95.94 179 LEU A CA 1
ATOM 1396 C C . LEU A 1 179 ? 14.384 -1.030 -1.586 1.00 95.94 179 LEU A C 1
ATOM 1398 O O . LEU A 1 179 ? 13.632 -1.097 -0.614 1.00 95.94 179 LEU A O 1
ATOM 1402 N N . SER A 1 180 ? 15.450 -1.823 -1.713 1.00 94.75 180 SER A N 1
ATOM 1403 C CA . SER A 1 180 ? 15.881 -2.761 -0.672 1.00 94.75 180 SER A CA 1
ATOM 1404 C C . SER A 1 180 ? 16.304 -2.033 0.609 1.00 94.75 180 SER A C 1
ATOM 1406 O O . SER A 1 180 ? 15.859 -2.401 1.697 1.00 94.75 180 SER A O 1
ATOM 1408 N N . GLN A 1 181 ? 17.100 -0.962 0.495 1.00 95.44 181 GLN A N 1
ATOM 1409 C CA . GLN A 1 181 ? 17.480 -0.141 1.654 1.00 95.44 181 GLN A CA 1
ATOM 1410 C C . GLN A 1 181 ? 16.266 0.538 2.294 1.00 95.44 181 GLN A C 1
ATOM 1412 O O . GLN A 1 181 ? 16.071 0.421 3.502 1.00 95.44 181 GLN A O 1
ATOM 1417 N N . TYR A 1 182 ? 15.389 1.132 1.482 1.00 94.06 182 TYR A N 1
ATOM 1418 C CA . TYR A 1 182 ? 14.126 1.702 1.952 1.00 94.06 182 TYR A CA 1
ATOM 1419 C C . TYR A 1 182 ? 13.294 0.682 2.749 1.00 94.06 182 TYR A C 1
ATOM 1421 O O . TYR A 1 182 ? 12.849 0.977 3.856 1.00 94.06 182 TYR A O 1
ATOM 1429 N N . SER A 1 183 ? 13.145 -0.552 2.253 1.00 92.31 183 SER A N 1
ATOM 1430 C CA . SER A 1 183 ? 12.417 -1.609 2.972 1.00 92.31 183 SER A CA 1
ATOM 1431 C C . SER A 1 183 ? 13.035 -1.932 4.336 1.00 92.31 183 SER A C 1
ATOM 1433 O O . SER A 1 183 ? 12.313 -2.086 5.323 1.00 92.31 183 SER A O 1
ATOM 1435 N N . LYS A 1 184 ? 14.371 -2.002 4.419 1.00 90.75 184 LYS A N 1
ATOM 1436 C CA . LYS A 1 184 ? 15.086 -2.237 5.684 1.00 90.75 184 LYS A CA 1
ATOM 1437 C C . LYS A 1 184 ? 14.857 -1.099 6.677 1.00 90.75 184 LYS A C 1
ATOM 1439 O O . LYS A 1 184 ? 14.606 -1.358 7.853 1.00 90.75 184 LYS A O 1
ATOM 1444 N N . GLU A 1 185 ? 14.906 0.147 6.213 1.00 91.19 185 GLU A N 1
ATOM 1445 C CA . GLU A 1 185 ? 14.646 1.322 7.047 1.00 91.19 185 GLU A CA 1
ATOM 1446 C C . GLU A 1 185 ? 13.221 1.333 7.599 1.00 91.19 185 GLU A C 1
ATOM 1448 O O . GLU A 1 185 ? 13.034 1.569 8.794 1.00 91.19 185 GLU A O 1
ATOM 1453 N N . GLN A 1 186 ? 12.224 1.036 6.762 1.00 88.69 186 GLN A N 1
ATOM 1454 C CA . GLN A 1 186 ? 10.827 0.953 7.193 1.00 88.69 186 GLN A CA 1
ATOM 1455 C C . GLN A 1 186 ? 10.624 -0.165 8.221 1.00 88.69 186 GLN A C 1
ATOM 1457 O O . GLN A 1 186 ? 10.037 0.066 9.278 1.00 88.69 186 GLN A O 1
ATOM 1462 N N . LYS A 1 187 ? 11.208 -1.350 7.989 1.00 85.38 187 LYS A N 1
ATOM 1463 C CA . LYS A 1 187 ? 11.180 -2.451 8.964 1.00 85.38 187 LYS A CA 1
ATOM 1464 C C . LYS A 1 187 ? 11.795 -2.047 10.311 1.00 85.38 187 LYS A C 1
ATOM 1466 O O . LYS A 1 187 ? 11.232 -2.377 11.351 1.00 85.38 187 LYS A O 1
ATOM 1471 N N . ARG A 1 188 ? 12.905 -1.296 10.303 1.00 85.25 188 ARG A N 1
ATOM 1472 C CA . ARG A 1 188 ? 13.552 -0.783 11.525 1.00 85.25 188 ARG A CA 1
ATOM 1473 C C . ARG A 1 188 ? 12.668 0.215 12.279 1.00 85.25 188 ARG A C 1
ATOM 1475 O O . ARG A 1 188 ? 12.644 0.205 13.508 1.00 85.25 188 ARG A O 1
ATOM 1482 N N . LYS A 1 189 ? 11.948 1.085 11.564 1.00 81.75 189 LYS A N 1
ATOM 1483 C CA . LYS A 1 189 ? 11.007 2.040 12.175 1.00 81.75 189 LYS A CA 1
ATOM 1484 C C . LYS A 1 189 ? 9.856 1.310 12.867 1.00 81.75 189 LYS A C 1
ATOM 1486 O O . LYS A 1 189 ? 9.573 1.610 14.023 1.00 81.75 189 LYS A O 1
ATO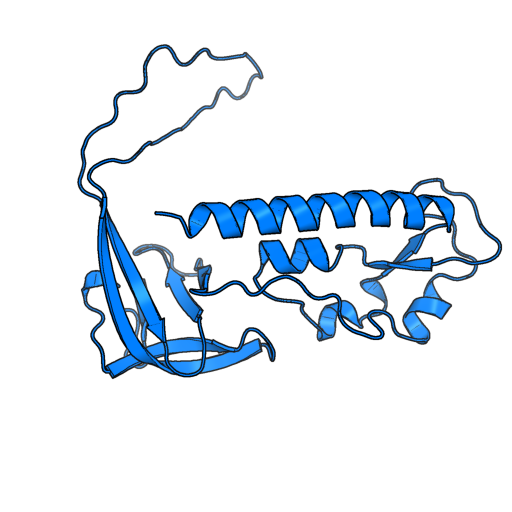M 1491 N N . LEU A 1 190 ? 9.273 0.310 12.205 1.00 72.69 190 LEU A N 1
ATOM 1492 C CA . LEU A 1 190 ? 8.204 -0.518 12.772 1.00 72.69 190 LEU A CA 1
ATOM 1493 C C . LEU A 1 190 ? 8.676 -1.299 14.010 1.00 72.69 190 LEU A C 1
ATOM 1495 O O . LEU A 1 190 ? 8.010 -1.279 15.040 1.00 72.69 190 LEU A O 1
ATOM 1499 N N . SER A 1 191 ? 9.866 -1.911 13.967 1.00 67.69 191 SER A N 1
ATOM 1500 C CA . SER A 1 191 ? 10.401 -2.650 15.121 1.00 67.69 191 SER A CA 1
ATOM 1501 C C . SER A 1 191 ? 10.731 -1.760 16.321 1.00 67.69 191 SER A C 1
ATOM 1503 O O . SER A 1 191 ? 10.609 -2.197 17.461 1.00 67.69 191 SER A O 1
ATOM 1505 N N . ASN A 1 192 ? 11.163 -0.518 16.083 1.00 58.56 192 ASN A N 1
ATOM 1506 C CA . ASN A 1 192 ? 11.471 0.433 17.153 1.00 58.56 192 ASN A CA 1
ATOM 1507 C C . ASN A 1 192 ? 10.211 1.103 17.727 1.00 58.56 192 ASN A C 1
ATOM 1509 O O . ASN A 1 192 ? 10.234 1.526 18.879 1.00 58.56 192 ASN A O 1
ATOM 1513 N N . GLY A 1 193 ? 9.120 1.176 16.957 1.00 52.53 193 GLY A N 1
ATOM 1514 C CA . GLY A 1 193 ? 7.809 1.617 17.441 1.00 52.53 193 GLY A CA 1
ATOM 1515 C C . GLY A 1 193 ? 7.179 0.647 18.447 1.00 52.53 193 GLY A C 1
ATOM 1516 O O . GLY A 1 193 ? 6.533 1.095 19.386 1.00 52.53 193 GLY A O 1
ATOM 1517 N N . ASN A 1 194 ? 7.452 -0.655 18.310 1.00 45.84 194 ASN A N 1
ATOM 1518 C CA . ASN A 1 194 ? 6.947 -1.713 19.198 1.00 45.84 194 ASN A CA 1
ATOM 1519 C C . ASN A 1 194 ? 7.729 -1.870 20.521 1.00 45.84 194 ASN A C 1
ATOM 1521 O O . ASN A 1 194 ? 7.425 -2.768 21.299 1.00 45.84 194 ASN A O 1
ATOM 1525 N N . LYS A 1 195 ? 8.750 -1.040 20.785 1.00 36.69 195 LYS A N 1
ATOM 1526 C CA . LYS A 1 195 ? 9.549 -1.062 22.030 1.00 36.69 195 LYS A CA 1
ATOM 1527 C C . LYS A 1 195 ? 9.082 -0.038 23.082 1.00 36.69 195 LYS A C 1
ATOM 1529 O O . LYS A 1 195 ? 9.907 0.436 23.861 1.00 36.69 195 LYS A O 1
ATOM 1534 N N . LYS A 1 196 ? 7.805 0.344 23.095 1.00 36.50 196 LYS A N 1
ATOM 1535 C CA . LYS A 1 196 ? 7.247 1.270 24.092 1.00 36.50 196 LYS A CA 1
ATOM 1536 C C . LYS A 1 196 ? 6.119 0.633 24.877 1.00 36.50 196 LYS A C 1
ATOM 1538 O O . LYS A 1 196 ? 5.236 0.044 24.221 1.00 36.50 196 LYS A O 1
#

Organism: NCBI:txid996307